Protein AF-A0A2A3YPA4-F1 (afdb_monomer_lite)

Organism: NCBI:txid47845

Radius of gyration: 24.29 Å; chains: 1; bounding box: 68×40×58 Å

Structure (mmCIF, N/CA/C/O backbone):
data_AF-A0A2A3YPA4-F1
#
_entry.id   AF-A0A2A3YPA4-F1
#
loop_
_atom_site.group_PDB
_atom_site.id
_atom_site.type_symbol
_atom_site.label_atom_id
_atom_site.label_alt_id
_atom_site.label_comp_id
_atom_site.label_asym_id
_atom_site.label_entity_id
_atom_site.label_seq_id
_atom_site.pdbx_PDB_ins_code
_atom_site.Cartn_x
_atom_site.Cartn_y
_atom_site.Cartn_z
_atom_site.occupancy
_atom_site.B_iso_or_equiv
_atom_site.auth_seq_id
_atom_site.auth_comp_id
_atom_site.auth_asym_id
_atom_site.auth_atom_id
_atom_site.pdbx_PDB_model_num
ATOM 1 N N . MET A 1 1 ? -14.294 5.640 26.091 1.00 39.00 1 MET A N 1
ATOM 2 C CA . MET A 1 1 ? -15.404 4.829 25.551 1.00 39.00 1 MET A CA 1
ATOM 3 C C . MET A 1 1 ? -16.056 5.653 24.463 1.00 39.00 1 MET A C 1
ATOM 5 O O . MET A 1 1 ? -16.644 6.672 24.786 1.00 39.00 1 MET A O 1
ATOM 9 N N . SER A 1 2 ? -15.851 5.305 23.194 1.00 40.78 2 SER A N 1
ATOM 10 C CA . SER A 1 2 ? -16.568 5.971 22.104 1.00 40.78 2 SER A CA 1
ATOM 11 C C . SER A 1 2 ? -18.007 5.466 22.122 1.00 40.78 2 SER A C 1
ATOM 13 O O . SER A 1 2 ? -18.236 4.278 21.904 1.00 40.78 2 SER A O 1
ATOM 15 N N . GLU A 1 3 ? -18.948 6.347 22.451 1.00 43.53 3 GLU A N 1
ATOM 16 C CA . GLU A 1 3 ? -20.380 6.123 22.248 1.00 43.53 3 GLU A CA 1
ATOM 17 C C . GLU A 1 3 ? -20.593 5.781 20.770 1.00 43.53 3 GLU A C 1
ATOM 19 O O . GLU A 1 3 ? -20.179 6.537 19.890 1.00 43.53 3 GLU A O 1
ATOM 24 N N . THR A 1 4 ? -21.147 4.602 20.489 1.00 54.59 4 THR A N 1
ATOM 25 C CA . THR A 1 4 ? -21.498 4.234 19.115 1.00 54.59 4 THR A CA 1
ATOM 26 C C . THR A 1 4 ? -22.850 4.886 18.824 1.00 54.59 4 THR A C 1
ATOM 28 O O . THR A 1 4 ? -23.798 4.602 19.558 1.00 54.59 4 THR A O 1
ATOM 31 N N . PRO A 1 5 ? -22.948 5.801 17.842 1.00 57.97 5 PRO A N 1
ATOM 32 C CA . PRO A 1 5 ? -24.204 6.476 17.534 1.00 57.97 5 PRO A CA 1
ATOM 33 C C . PRO A 1 5 ? -25.269 5.462 17.094 1.00 57.97 5 PRO A C 1
ATOM 35 O O . PRO A 1 5 ? -24.939 4.402 16.557 1.00 57.97 5 PRO A O 1
ATOM 38 N N . ALA A 1 6 ? -26.543 5.789 17.330 1.00 71.62 6 ALA A N 1
ATOM 39 C CA . ALA A 1 6 ? -27.663 5.015 16.800 1.00 71.62 6 ALA A CA 1
ATOM 40 C C . ALA A 1 6 ? -27.534 4.898 15.270 1.00 71.62 6 ALA A C 1
ATOM 42 O O . ALA A 1 6 ? -27.162 5.866 14.606 1.00 71.62 6 ALA A O 1
ATOM 43 N N . LEU A 1 7 ? -27.783 3.704 14.728 1.00 81.25 7 LEU A N 1
ATOM 44 C CA . LEU A 1 7 ? -27.656 3.441 13.294 1.00 81.25 7 LEU A CA 1
ATOM 45 C C . LEU A 1 7 ? -28.935 3.869 12.572 1.00 81.25 7 LEU A C 1
ATOM 47 O O . LEU A 1 7 ? -30.015 3.376 12.891 1.00 81.25 7 LEU A O 1
ATOM 51 N N . ASP A 1 8 ? -28.803 4.734 11.570 1.00 86.50 8 ASP A N 1
ATOM 52 C CA . ASP A 1 8 ? -29.910 5.101 10.685 1.00 86.50 8 ASP A CA 1
ATOM 53 C C . ASP A 1 8 ? -30.279 3.937 9.737 1.00 86.50 8 ASP A C 1
ATOM 55 O O . ASP A 1 8 ? -29.454 3.058 9.478 1.00 86.50 8 ASP A O 1
ATOM 59 N N . PRO A 1 9 ? -31.487 3.891 9.155 1.00 87.56 9 PRO A N 1
ATOM 60 C CA . PRO A 1 9 ? -31.824 2.880 8.151 1.00 87.56 9 PRO A CA 1
ATOM 61 C C . PRO A 1 9 ? -30.907 2.948 6.915 1.00 87.56 9 PRO A C 1
ATOM 63 O O . PRO A 1 9 ? -30.804 3.988 6.266 1.00 87.56 9 PRO A O 1
ATOM 66 N N . GLY A 1 10 ? -30.267 1.830 6.554 1.00 90.50 10 GLY A N 1
ATOM 67 C CA . GLY A 1 10 ? -29.341 1.766 5.419 1.00 90.50 10 GLY A CA 1
ATOM 68 C C . GLY A 1 10 ? -28.604 0.431 5.288 1.00 90.50 10 GLY A C 1
ATOM 69 O O . GLY A 1 10 ? -28.824 -0.493 6.071 1.00 90.50 10 GLY A O 1
ATOM 70 N N . LEU A 1 11 ? -27.733 0.333 4.277 1.00 93.31 11 LEU A N 1
ATOM 71 C CA . LEU A 1 11 ? -26.805 -0.790 4.116 1.00 93.31 11 LEU A CA 1
ATOM 72 C C . LEU A 1 11 ? -25.509 -0.507 4.876 1.00 93.31 11 LEU A C 1
ATOM 74 O O . LEU A 1 11 ? -24.947 0.583 4.765 1.00 93.31 11 LEU A O 1
ATOM 78 N N . TYR A 1 12 ? -25.033 -1.511 5.608 1.00 91.50 12 TYR A N 1
ATOM 79 C CA . TYR A 1 12 ? -23.836 -1.428 6.433 1.00 91.50 12 TYR A CA 1
ATOM 80 C C . TYR A 1 12 ? -22.927 -2.628 6.192 1.00 91.50 12 TYR A C 1
ATOM 82 O O . TYR A 1 12 ? -23.392 -3.763 6.147 1.00 91.50 12 TYR A O 1
ATOM 90 N N . GLU A 1 13 ? -21.624 -2.367 6.141 1.00 90.56 13 GLU A N 1
ATOM 91 C CA . GLU A 1 13 ? -20.568 -3.381 6.187 1.00 90.56 13 GLU A CA 1
ATOM 92 C C . GLU A 1 13 ? -19.764 -3.184 7.477 1.00 90.56 13 GLU A C 1
ATOM 94 O O . GLU A 1 13 ? -18.659 -2.645 7.488 1.00 90.56 13 GLU A O 1
ATOM 99 N N . LEU A 1 14 ? -20.376 -3.542 8.610 1.00 92.19 14 LEU A N 1
ATOM 100 C CA . LEU A 1 14 ? -19.779 -3.390 9.936 1.00 92.19 14 LEU A CA 1
ATOM 101 C C . LEU A 1 14 ? -19.526 -4.758 10.562 1.00 92.19 14 LEU A C 1
ATOM 103 O O . LEU A 1 14 ? -20.450 -5.555 10.725 1.00 92.19 14 LEU A O 1
ATOM 107 N N . LEU A 1 15 ? -18.284 -4.999 10.989 1.00 94.12 15 LEU A N 1
ATOM 108 C CA . LEU A 1 15 ? -17.972 -6.163 11.811 1.00 94.12 15 LEU A CA 1
ATOM 109 C C . LEU A 1 15 ? -18.708 -6.050 13.155 1.00 94.12 15 LEU A C 1
ATOM 111 O O . LEU A 1 15 ? -18.570 -5.056 13.876 1.00 94.12 15 LEU A O 1
ATOM 115 N N . VAL A 1 16 ? -19.467 -7.087 13.511 1.00 93.75 16 VAL A N 1
ATOM 116 C CA . VAL A 1 16 ? -20.211 -7.137 14.774 1.00 93.75 16 VAL A CA 1
ATOM 117 C C . VAL A 1 16 ? -19.241 -7.326 15.942 1.00 93.75 16 VAL A C 1
ATOM 119 O O . VAL A 1 16 ? -18.812 -8.431 16.258 1.00 93.75 16 VAL A O 1
ATOM 122 N N . THR A 1 17 ? -18.881 -6.219 16.590 1.00 94.12 17 THR A N 1
ATOM 123 C CA . THR A 1 17 ? -18.071 -6.210 17.818 1.00 94.12 17 THR A CA 1
ATOM 124 C C . THR A 1 17 ? -18.943 -6.387 19.059 1.00 94.12 17 THR A C 1
ATOM 126 O O . THR A 1 17 ? -20.145 -6.142 19.010 1.00 94.12 17 THR A O 1
ATOM 129 N N . THR A 1 18 ? -18.349 -6.712 20.213 1.00 92.19 18 THR A N 1
ATOM 130 C CA . THR A 1 18 ? -19.078 -6.764 21.497 1.00 92.19 18 THR A CA 1
ATOM 131 C C . THR A 1 18 ? -19.802 -5.452 21.811 1.00 92.19 18 THR A C 1
ATOM 133 O O . THR A 1 18 ? -20.918 -5.473 22.319 1.00 92.19 18 THR A O 1
ATOM 136 N N . GLY A 1 19 ? -19.187 -4.309 21.482 1.00 89.00 19 GLY A N 1
ATOM 137 C CA . GLY A 1 19 ? -19.805 -2.994 21.662 1.00 89.00 19 GLY A CA 1
ATOM 138 C C . GLY A 1 19 ? -21.014 -2.798 20.750 1.00 89.00 19 GLY A C 1
ATOM 139 O O . GLY A 1 19 ? -22.083 -2.438 21.231 1.00 89.00 19 GLY A O 1
ATOM 140 N N . LEU A 1 20 ? -20.871 -3.112 19.457 1.00 90.00 20 LEU A N 1
ATOM 141 C CA . LEU A 1 20 ? -21.977 -3.019 18.503 1.00 90.00 20 LEU A CA 1
ATOM 142 C C . LEU A 1 20 ? -23.111 -3.989 18.864 1.00 90.00 20 LEU A C 1
ATOM 144 O O . LEU A 1 20 ? -24.272 -3.598 18.858 1.00 90.00 20 LEU A O 1
ATOM 148 N N . ALA A 1 21 ? -22.788 -5.224 19.248 1.00 89.62 21 ALA A N 1
ATOM 149 C CA . ALA A 1 21 ? -23.766 -6.210 19.696 1.00 89.62 21 ALA A CA 1
ATOM 150 C C . ALA A 1 21 ? -24.558 -5.725 20.923 1.00 89.62 21 ALA A C 1
ATOM 152 O O . ALA A 1 21 ? -25.775 -5.897 20.958 1.00 89.62 21 ALA A O 1
ATOM 153 N N . ALA A 1 22 ? -23.897 -5.078 21.891 1.00 86.75 22 ALA A N 1
ATOM 154 C CA . ALA A 1 22 ? -24.562 -4.483 23.050 1.00 86.75 22 ALA A CA 1
ATOM 155 C C . ALA A 1 22 ? -25.495 -3.332 22.644 1.00 86.75 22 ALA A C 1
ATOM 157 O O . ALA A 1 22 ? -26.662 -3.337 23.022 1.00 86.75 22 ALA A O 1
ATOM 158 N N . THR A 1 23 ? -25.029 -2.401 21.804 1.00 84.12 23 THR A N 1
ATOM 159 C CA . THR A 1 23 ? -25.858 -1.293 21.300 1.00 84.12 23 THR A CA 1
ATOM 160 C C . THR A 1 23 ? -27.084 -1.797 20.540 1.00 84.12 23 THR A C 1
ATOM 162 O O . THR A 1 23 ? -28.189 -1.303 20.750 1.00 84.12 23 THR A O 1
ATOM 165 N N . LEU A 1 24 ? -26.920 -2.813 19.690 1.00 85.31 24 LEU A N 1
ATOM 166 C CA . LEU A 1 24 ? -28.036 -3.440 18.985 1.00 85.31 24 LEU A CA 1
ATOM 167 C C . LEU A 1 24 ? -28.990 -4.143 19.971 1.00 85.31 24 LEU A C 1
ATOM 169 O O . LEU A 1 24 ? -30.206 -4.024 19.830 1.00 85.31 24 LEU A O 1
ATOM 173 N N . GLY A 1 25 ? -28.472 -4.836 20.987 1.00 79.38 25 GLY A N 1
ATOM 174 C CA . GLY A 1 25 ? -29.282 -5.497 22.016 1.00 79.38 25 GLY A CA 1
ATOM 175 C C . GLY A 1 25 ? -30.110 -4.529 22.868 1.00 79.38 25 GLY A C 1
ATOM 176 O O . GLY A 1 25 ? -31.295 -4.771 23.089 1.00 79.38 25 GLY A O 1
ATOM 177 N N . ASP A 1 26 ? -29.531 -3.403 23.283 1.00 72.44 26 ASP A N 1
ATOM 178 C CA . ASP A 1 26 ? -30.230 -2.371 24.066 1.00 72.44 26 ASP A CA 1
ATOM 179 C C . ASP A 1 26 ? -31.335 -1.678 23.249 1.00 72.44 26 ASP A C 1
ATOM 181 O O . ASP A 1 26 ? -32.358 -1.248 23.782 1.00 72.44 26 ASP A O 1
ATOM 185 N N . GLN A 1 27 ? -31.170 -1.645 21.926 1.00 67.75 27 GLN A N 1
ATOM 186 C CA . GLN A 1 27 ? -32.137 -1.132 20.956 1.00 67.75 27 GLN A CA 1
ATOM 187 C C . GLN A 1 27 ? -33.093 -2.235 20.451 1.00 67.75 27 GLN A C 1
ATOM 189 O O . GLN A 1 27 ? -33.617 -2.134 19.344 1.00 67.75 27 GLN A O 1
ATOM 194 N N . ALA A 1 28 ? -33.319 -3.319 21.206 1.00 59.00 28 ALA A N 1
ATOM 195 C CA . ALA A 1 28 ? -34.193 -4.428 20.787 1.00 59.00 28 ALA A CA 1
ATOM 196 C C . ALA A 1 28 ? -35.684 -4.051 20.647 1.00 59.00 28 ALA A C 1
ATOM 198 O O . ALA A 1 28 ? -36.452 -4.814 20.069 1.00 59.00 28 ALA A O 1
ATOM 199 N N . HIS A 1 29 ? -36.094 -2.889 21.166 1.00 55.56 29 HIS A N 1
ATOM 200 C CA . HIS A 1 29 ? -37.452 -2.346 21.011 1.00 55.56 29 HIS A CA 1
ATOM 201 C C . HIS A 1 29 ? -37.572 -1.350 19.846 1.00 55.56 29 HIS A C 1
ATOM 203 O O . HIS A 1 29 ? -38.615 -0.716 19.689 1.00 55.56 29 HIS A O 1
ATOM 209 N N . ASP A 1 30 ? -36.507 -1.180 19.062 1.00 65.75 30 ASP A N 1
ATOM 210 C CA . ASP A 1 30 ? -36.489 -0.287 17.912 1.00 65.75 30 ASP A CA 1
ATOM 211 C C . ASP A 1 30 ? -37.172 -0.954 16.703 1.00 65.75 30 ASP A C 1
ATOM 213 O O . ASP A 1 30 ? -37.025 -2.155 16.482 1.00 65.75 30 ASP A O 1
ATOM 217 N N . ALA A 1 31 ? -37.953 -0.196 15.930 1.00 67.06 31 ALA A N 1
ATOM 218 C CA . ALA A 1 31 ? -38.865 -0.726 14.902 1.00 67.06 31 ALA A CA 1
ATOM 219 C C . ALA A 1 31 ? -38.170 -1.217 13.610 1.00 67.06 31 ALA A C 1
ATOM 221 O O . ALA A 1 31 ? -38.831 -1.421 12.591 1.00 67.06 31 ALA A O 1
ATOM 222 N N . HIS A 1 32 ? -36.846 -1.360 13.632 1.00 80.44 32 HIS A N 1
ATOM 223 C CA . HIS A 1 32 ? -36.026 -1.661 12.465 1.00 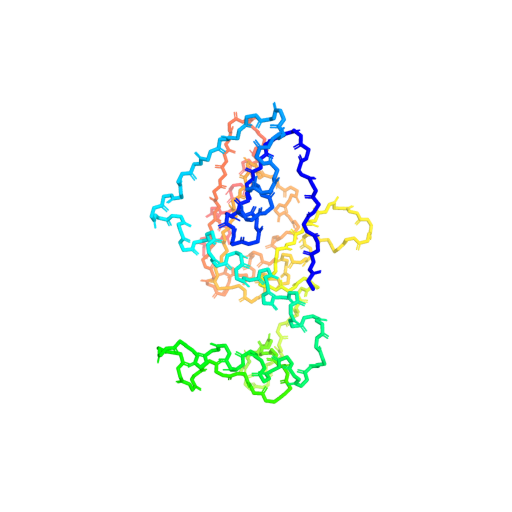80.44 32 HIS A CA 1
ATOM 224 C C . HIS A 1 32 ? -35.651 -3.144 12.414 1.00 80.44 32 HIS A C 1
ATOM 226 O O . HIS A 1 32 ? -35.032 -3.673 13.340 1.00 80.44 32 HIS A O 1
ATOM 232 N N . ASP A 1 33 ? -35.950 -3.792 11.288 1.00 83.38 33 ASP A N 1
ATOM 233 C CA . ASP A 1 33 ? -35.447 -5.132 10.995 1.00 83.38 33 ASP A CA 1
ATOM 234 C C . ASP A 1 33 ? -33.937 -5.093 10.736 1.00 83.38 33 ASP A C 1
ATOM 236 O O . ASP A 1 33 ? -33.413 -4.191 10.078 1.00 83.38 33 ASP A O 1
ATOM 240 N N . ARG A 1 34 ? -33.221 -6.101 11.239 1.00 86.75 34 ARG A N 1
ATOM 241 C CA . ARG A 1 34 ? -31.763 -6.214 11.114 1.00 86.75 34 ARG A CA 1
ATOM 242 C C . ARG A 1 34 ? -31.411 -7.529 10.448 1.00 86.75 34 ARG A C 1
ATOM 244 O O . ARG A 1 34 ? -31.874 -8.584 10.870 1.00 86.75 34 ARG A O 1
ATOM 251 N N . THR A 1 35 ? -30.575 -7.455 9.420 1.00 89.81 35 THR A N 1
ATOM 252 C CA . THR A 1 35 ? -30.083 -8.624 8.686 1.00 89.81 35 THR A CA 1
ATOM 253 C C . THR A 1 35 ? -28.588 -8.760 8.920 1.00 89.81 35 THR A C 1
ATOM 255 O O . THR A 1 35 ? -27.860 -7.773 8.841 1.00 89.81 35 THR A O 1
ATOM 258 N N . PHE A 1 36 ? -28.142 -9.980 9.200 1.00 92.00 36 PHE A N 1
ATOM 259 C CA . PHE A 1 36 ? -26.734 -10.314 9.383 1.00 92.00 36 PHE A CA 1
ATOM 260 C C . PHE A 1 36 ? -26.322 -11.322 8.313 1.00 92.00 36 PHE A C 1
ATOM 262 O O . PHE A 1 36 ? -27.115 -12.190 7.944 1.00 92.00 36 PHE A O 1
ATOM 269 N N . ALA A 1 37 ? -25.092 -11.197 7.830 1.00 94.38 37 ALA A N 1
ATOM 270 C CA . ALA A 1 37 ? -24.456 -12.165 6.951 1.00 94.38 37 ALA A CA 1
ATOM 271 C C . ALA A 1 37 ? -23.196 -12.693 7.639 1.00 94.38 37 ALA A C 1
ATOM 273 O O . ALA A 1 37 ? -22.472 -11.924 8.278 1.00 94.38 37 ALA A O 1
ATOM 274 N N . ASP A 1 38 ? -22.952 -13.994 7.512 1.00 94.62 38 ASP A N 1
ATOM 275 C CA . ASP A 1 38 ? -21.696 -14.587 7.955 1.00 94.62 38 ASP A CA 1
ATOM 276 C C . ASP A 1 38 ? -20.556 -14.131 7.038 1.00 94.62 38 ASP A C 1
ATOM 278 O O . ASP A 1 38 ? -20.748 -13.911 5.841 1.00 94.62 38 ASP A O 1
ATOM 282 N N . VAL A 1 39 ? -19.360 -13.993 7.610 1.00 94.25 39 VAL A N 1
ATOM 283 C CA . VAL A 1 39 ? -18.143 -13.740 6.835 1.00 94.25 39 VAL A CA 1
ATOM 284 C C . VAL A 1 39 ? -17.580 -15.082 6.385 1.00 94.25 39 VAL A C 1
ATOM 286 O O . VAL A 1 39 ? -17.308 -15.952 7.217 1.00 94.25 39 VAL A O 1
ATOM 289 N N . ASP A 1 40 ? -17.377 -15.239 5.079 1.00 94.69 40 ASP A N 1
ATOM 290 C CA . ASP A 1 40 ? -16.773 -16.441 4.514 1.00 94.69 40 ASP A CA 1
ATOM 291 C C . ASP A 1 40 ? -15.371 -16.687 5.093 1.00 94.69 40 ASP A C 1
ATOM 293 O O . ASP A 1 40 ? -14.595 -15.763 5.343 1.00 94.69 40 ASP A O 1
ATOM 297 N N . ALA A 1 41 ? -14.999 -17.958 5.273 1.00 94.94 41 ALA A N 1
ATOM 298 C CA . ALA A 1 41 ? -13.714 -18.325 5.878 1.00 94.94 41 ALA A CA 1
ATOM 299 C C . ALA A 1 41 ? -12.495 -17.787 5.101 1.00 94.94 41 ALA A C 1
ATOM 301 O O . ALA A 1 41 ? -11.443 -17.558 5.695 1.00 94.94 41 ALA A O 1
ATOM 302 N N . ALA A 1 42 ? -12.639 -17.581 3.788 1.00 95.25 42 ALA A N 1
ATOM 303 C CA . ALA A 1 42 ? -11.607 -16.986 2.941 1.00 95.25 42 ALA A CA 1
ATOM 304 C C . ALA A 1 42 ? -11.426 -15.477 3.196 1.00 95.25 42 ALA A C 1
ATOM 306 O O . ALA A 1 42 ? -10.307 -14.978 3.094 1.00 95.25 42 ALA A O 1
ATOM 307 N N . ASP A 1 43 ? -12.496 -14.781 3.585 1.00 94.19 43 ASP A N 1
ATOM 308 C CA . ASP A 1 43 ? -12.511 -13.331 3.800 1.00 94.19 43 ASP A CA 1
ATOM 309 C C . ASP A 1 43 ? -12.307 -12.950 5.273 1.00 94.19 43 ASP A C 1
ATOM 311 O O . ASP A 1 43 ? -11.891 -11.830 5.581 1.00 94.19 43 ASP A O 1
ATOM 315 N N . ALA A 1 44 ? -12.537 -13.886 6.200 1.00 95.25 44 ALA A N 1
ATOM 316 C CA . ALA A 1 44 ? -12.392 -13.661 7.635 1.00 95.25 44 ALA A CA 1
ATOM 317 C C . ALA A 1 44 ? -11.029 -13.056 8.037 1.00 95.25 44 ALA A C 1
ATOM 319 O O . ALA A 1 44 ? -11.035 -12.092 8.810 1.00 95.25 44 ALA A O 1
ATOM 320 N N . PRO A 1 45 ? -9.868 -13.515 7.513 1.00 96.50 45 PRO A N 1
ATOM 321 C CA . PRO A 1 45 ? -8.587 -12.878 7.812 1.00 96.50 45 PRO A CA 1
ATOM 322 C C . PRO A 1 45 ? -8.560 -11.398 7.418 1.00 96.50 45 PRO A C 1
ATOM 324 O O . PRO A 1 45 ? -8.114 -10.563 8.198 1.00 96.50 45 PRO A O 1
ATOM 327 N N . HIS A 1 46 ? -9.089 -11.054 6.240 1.00 95.06 46 HIS A N 1
ATOM 328 C CA . HIS A 1 46 ? -9.103 -9.680 5.747 1.00 95.06 46 HIS A CA 1
ATOM 329 C C . HIS A 1 46 ? -9.974 -8.769 6.621 1.00 95.06 46 HIS A C 1
ATOM 331 O O . HIS A 1 46 ? -9.500 -7.732 7.091 1.00 95.06 46 HIS A O 1
ATOM 337 N N . VAL A 1 47 ? -11.213 -9.185 6.903 1.00 95.56 47 VAL A N 1
ATOM 338 C CA . VAL A 1 47 ? -12.168 -8.408 7.714 1.00 95.56 47 VAL A CA 1
ATOM 339 C C . VAL A 1 47 ? -11.630 -8.168 9.130 1.00 95.56 47 VAL A C 1
ATOM 341 O O . VAL A 1 47 ? -11.699 -7.051 9.652 1.00 95.56 47 VAL A O 1
ATOM 344 N N . LEU A 1 48 ? -11.046 -9.197 9.755 1.00 96.12 48 LEU A N 1
ATOM 345 C CA . LEU A 1 48 ? -10.466 -9.085 11.095 1.00 96.12 48 LEU A CA 1
ATOM 346 C C . LEU A 1 48 ? -9.227 -8.183 11.108 1.00 96.12 48 LEU A C 1
ATOM 348 O O . LEU A 1 48 ? -9.115 -7.315 11.976 1.00 96.12 48 LEU A O 1
ATOM 352 N N . THR A 1 49 ? -8.323 -8.333 10.137 1.00 96.06 49 THR A N 1
ATOM 353 C CA . THR A 1 49 ? -7.134 -7.479 10.020 1.00 96.06 49 THR A CA 1
ATOM 354 C C . THR A 1 49 ? -7.508 -6.020 9.794 1.00 96.06 49 THR A C 1
ATOM 356 O O . THR A 1 49 ? -6.907 -5.144 10.415 1.00 96.06 49 THR A O 1
ATOM 359 N N . GLN A 1 50 ? -8.522 -5.732 8.974 1.00 94.06 50 GLN A N 1
ATOM 360 C CA . GLN A 1 50 ? -8.990 -4.364 8.761 1.00 94.06 50 GLN A CA 1
ATOM 361 C C . GLN A 1 50 ? -9.496 -3.739 10.067 1.00 94.06 50 GLN A C 1
ATOM 363 O O . GLN A 1 50 ? -9.077 -2.633 10.419 1.00 94.06 50 GLN A O 1
ATOM 368 N N . HIS A 1 51 ? -10.324 -4.463 10.829 1.00 95.00 51 HIS A N 1
ATOM 369 C CA . HIS A 1 51 ? -10.806 -3.992 12.127 1.00 95.00 51 HIS A CA 1
ATOM 370 C C . HIS A 1 51 ? -9.655 -3.725 13.109 1.00 95.00 51 HIS A C 1
ATOM 372 O O . HIS A 1 51 ? -9.587 -2.647 13.709 1.00 95.00 51 HIS A O 1
ATOM 378 N N . LEU A 1 52 ? -8.724 -4.677 13.243 1.00 96.06 52 LEU A N 1
ATOM 379 C CA . LEU A 1 52 ? -7.545 -4.531 14.100 1.00 96.06 52 LEU A CA 1
ATOM 380 C C . LEU A 1 52 ? -6.692 -3.334 13.674 1.00 96.06 52 LEU A C 1
ATOM 382 O O . LEU A 1 52 ? -6.333 -2.519 14.520 1.00 96.06 52 LEU A O 1
ATOM 386 N N . SER A 1 53 ? -6.432 -3.175 12.376 1.00 95.00 53 SER A N 1
ATOM 387 C CA . SER A 1 53 ? -5.666 -2.054 11.829 1.00 95.00 53 SER A CA 1
ATOM 388 C C . SER A 1 53 ? -6.302 -0.711 12.182 1.00 95.00 53 SER A C 1
ATOM 390 O O . SER A 1 53 ? -5.612 0.191 12.654 1.00 95.00 53 SER A O 1
ATOM 392 N N . THR A 1 54 ? -7.625 -0.571 12.034 1.00 94.50 54 THR A N 1
ATOM 393 C CA . THR A 1 54 ? -8.338 0.658 12.419 1.00 94.50 54 THR A CA 1
ATOM 394 C C . THR A 1 54 ? -8.189 0.960 13.913 1.00 94.50 54 THR A C 1
ATOM 396 O O . THR A 1 54 ? -7.913 2.100 14.294 1.00 94.50 54 THR A O 1
ATOM 399 N N . VAL A 1 55 ? -8.347 -0.047 14.778 1.00 95.62 55 VAL A N 1
ATOM 400 C CA . VAL A 1 55 ? -8.234 0.127 16.235 1.00 95.62 55 VAL A CA 1
ATOM 401 C C . VAL A 1 55 ? -6.800 0.459 16.656 1.00 95.62 55 VAL A C 1
ATOM 403 O O . VAL A 1 55 ? -6.600 1.375 17.460 1.00 95.62 55 VAL A O 1
ATOM 406 N N . ILE A 1 56 ? -5.812 -0.249 16.105 1.00 97.12 56 ILE A N 1
ATOM 407 C CA . ILE A 1 56 ? -4.387 -0.042 16.381 1.00 97.12 56 ILE A CA 1
ATOM 408 C C . ILE A 1 56 ? -3.965 1.343 15.896 1.00 97.12 56 ILE A C 1
ATOM 410 O O . ILE A 1 56 ? -3.408 2.103 16.682 1.00 97.12 56 ILE A O 1
ATOM 414 N N . SER A 1 57 ? -4.299 1.714 14.657 1.00 95.62 57 SER A N 1
ATOM 415 C CA . SER A 1 57 ? -3.983 3.029 14.088 1.00 95.62 57 SER A CA 1
ATOM 416 C C . SER A 1 57 ? -4.521 4.160 14.965 1.00 95.62 57 SER A C 1
ATOM 418 O O . SER A 1 57 ? -3.751 5.010 15.406 1.00 95.62 57 SER A O 1
ATOM 420 N N . ARG A 1 58 ? -5.809 4.114 15.337 1.00 95.88 58 ARG A N 1
ATOM 421 C CA . ARG A 1 58 ? -6.414 5.114 16.232 1.00 95.88 58 ARG A CA 1
ATOM 422 C C . ARG A 1 58 ? -5.707 5.191 17.587 1.00 95.88 58 ARG A C 1
ATOM 424 O O . ARG A 1 58 ? -5.523 6.284 18.113 1.00 95.88 58 ARG A O 1
ATOM 431 N N . THR A 1 59 ? -5.338 4.043 18.154 1.00 95.94 59 THR A N 1
ATOM 432 C CA . THR A 1 59 ? -4.614 3.982 19.431 1.00 95.94 59 THR A CA 1
ATOM 433 C C . THR A 1 59 ? -3.238 4.627 19.300 1.00 95.94 59 THR A C 1
ATOM 435 O O . THR A 1 59 ? -2.933 5.548 20.051 1.00 95.94 59 THR A O 1
ATOM 438 N N . LEU A 1 60 ? -2.440 4.219 18.312 1.00 95.88 60 LEU A N 1
ATOM 439 C CA . LEU A 1 60 ? -1.097 4.755 18.088 1.00 95.88 60 LEU A CA 1
ATOM 440 C C . LEU A 1 60 ? -1.126 6.263 17.808 1.00 95.88 60 LEU A C 1
ATOM 442 O O . LEU A 1 60 ? -0.356 7.005 18.409 1.00 95.88 60 LEU A O 1
ATOM 446 N N . SER A 1 61 ? -2.062 6.749 16.987 1.00 95.75 61 SER A N 1
ATOM 447 C CA . SER A 1 61 ? -2.205 8.185 16.700 1.00 95.75 61 SER A CA 1
ATOM 448 C C . SER A 1 61 ? -2.523 9.042 17.931 1.00 95.75 61 SER A C 1
ATOM 450 O O . SER A 1 61 ? -2.333 10.255 17.881 1.00 95.75 61 SER A O 1
ATOM 452 N N . SER A 1 62 ? -3.008 8.443 19.023 1.00 96.19 62 SER A N 1
ATOM 453 C CA . SER A 1 62 ? -3.291 9.151 20.279 1.00 96.19 62 SER A CA 1
ATOM 454 C C . SER A 1 62 ? -2.106 9.213 21.251 1.00 96.19 62 SER A C 1
ATOM 456 O O . SER A 1 62 ? -2.176 9.937 22.243 1.00 96.19 62 SER A O 1
ATOM 458 N N . LEU A 1 63 ? -1.028 8.472 20.977 1.00 95.94 63 LEU A N 1
ATOM 459 C CA . LEU A 1 63 ? 0.128 8.331 21.862 1.00 95.94 63 LEU A CA 1
ATOM 460 C C . LEU A 1 63 ? 1.320 9.178 21.382 1.00 95.94 63 LEU A C 1
ATOM 462 O O . LEU A 1 63 ? 1.479 9.386 20.174 1.00 95.94 63 LEU A O 1
ATOM 466 N N . PRO A 1 64 ? 2.211 9.620 22.288 1.00 95.38 64 PRO A N 1
ATOM 467 C CA . PRO A 1 64 ? 3.536 10.119 21.922 1.00 95.38 64 PRO A CA 1
ATOM 468 C C . PRO A 1 64 ? 4.354 9.065 21.161 1.00 95.38 64 PRO A C 1
ATOM 470 O O . PRO A 1 64 ? 4.196 7.868 21.382 1.00 95.38 64 PRO A O 1
ATOM 473 N N . VAL A 1 65 ? 5.280 9.500 20.300 1.00 92.06 65 VAL A N 1
ATOM 474 C CA . VAL A 1 65 ? 6.052 8.610 19.404 1.00 92.06 65 VAL A CA 1
ATOM 475 C C . VAL A 1 65 ? 6.790 7.485 20.145 1.00 92.06 65 VAL A C 1
ATOM 477 O O . VAL A 1 65 ? 6.831 6.356 19.665 1.00 92.06 65 VAL A O 1
ATOM 480 N N . GLU A 1 66 ? 7.358 7.757 21.320 1.00 90.88 66 GLU A N 1
ATOM 481 C CA . GLU A 1 66 ? 8.056 6.734 22.114 1.00 90.88 66 GLU A CA 1
ATOM 482 C C . GLU A 1 66 ? 7.093 5.645 22.619 1.00 90.88 66 GLU A C 1
ATOM 484 O O . GLU A 1 66 ? 7.388 4.453 22.518 1.00 90.88 66 GLU A O 1
ATOM 489 N N . GLU A 1 67 ? 5.902 6.040 23.076 1.00 94.50 67 GLU A N 1
ATOM 490 C CA . GLU A 1 67 ? 4.848 5.122 23.524 1.00 94.50 67 GLU A CA 1
ATOM 491 C C . GLU A 1 67 ? 4.212 4.348 22.361 1.00 94.50 67 GLU A C 1
ATOM 493 O O . GLU A 1 67 ? 3.766 3.212 22.545 1.00 94.50 67 GLU A O 1
ATOM 498 N N . GLN A 1 68 ? 4.203 4.919 21.149 1.00 94.81 68 GLN A N 1
ATOM 499 C CA . GLN A 1 68 ? 3.782 4.204 19.942 1.00 94.81 68 GLN A CA 1
ATOM 500 C C . GLN A 1 68 ? 4.679 2.991 19.677 1.00 94.81 68 GLN A C 1
ATOM 502 O O . GLN A 1 68 ? 4.165 1.909 19.399 1.00 94.81 68 GLN A O 1
ATOM 507 N N . ILE A 1 69 ? 6.002 3.153 19.795 1.00 93.75 69 ILE A N 1
ATOM 508 C CA . ILE A 1 69 ? 6.967 2.066 19.574 1.00 93.75 69 ILE A CA 1
ATOM 509 C C . ILE A 1 69 ? 6.813 0.976 20.636 1.00 93.75 69 ILE A C 1
ATOM 511 O O . ILE A 1 69 ? 6.758 -0.203 20.288 1.00 93.75 69 ILE A O 1
ATOM 515 N N . ASP A 1 70 ? 6.712 1.351 21.916 1.00 93.38 70 ASP A N 1
ATOM 516 C CA . ASP A 1 70 ? 6.494 0.379 22.997 1.00 93.38 70 ASP A CA 1
ATOM 517 C C . ASP A 1 70 ? 5.201 -0.413 22.770 1.00 93.38 70 ASP A C 1
ATOM 519 O O . ASP A 1 70 ? 5.200 -1.645 22.781 1.00 93.38 70 ASP A O 1
ATOM 523 N N . THR A 1 71 ? 4.110 0.290 22.460 1.00 95.00 71 THR A N 1
ATOM 524 C CA . THR A 1 71 ? 2.811 -0.334 22.190 1.00 95.00 71 THR A CA 1
ATOM 525 C C . THR A 1 71 ? 2.875 -1.266 20.981 1.00 95.00 71 THR A C 1
ATOM 527 O O . THR A 1 71 ? 2.384 -2.393 21.059 1.00 95.00 71 THR A O 1
ATOM 530 N N . ALA A 1 72 ? 3.512 -0.847 19.883 1.00 93.38 72 ALA A N 1
ATOM 531 C CA . ALA A 1 72 ? 3.693 -1.678 18.696 1.00 93.38 72 ALA A CA 1
ATOM 532 C C . ALA A 1 72 ? 4.492 -2.953 19.013 1.00 93.38 72 ALA A C 1
ATOM 534 O O . ALA A 1 72 ? 4.055 -4.055 18.686 1.00 93.38 72 ALA A O 1
ATOM 535 N N . ASN A 1 73 ? 5.611 -2.829 19.728 1.00 92.38 73 ASN A N 1
ATOM 536 C CA . ASN A 1 73 ? 6.432 -3.972 20.125 1.00 92.38 73 ASN A CA 1
ATOM 537 C C . ASN A 1 73 ? 5.695 -4.930 21.064 1.00 92.38 73 ASN A C 1
ATOM 539 O O . ASN A 1 73 ? 5.824 -6.146 20.925 1.00 92.38 73 ASN A O 1
ATOM 543 N N . ARG A 1 74 ? 4.880 -4.410 21.986 1.00 92.00 74 ARG A N 1
ATOM 544 C CA . ARG A 1 74 ? 4.031 -5.237 22.854 1.00 92.00 74 ARG A CA 1
ATOM 545 C C . ARG A 1 74 ? 2.981 -6.015 22.068 1.00 92.00 74 ARG A C 1
ATOM 547 O O . ARG A 1 74 ? 2.722 -7.162 22.413 1.00 92.00 74 ARG A O 1
ATOM 554 N N . LEU A 1 75 ? 2.397 -5.425 21.023 1.00 92.31 75 LEU A N 1
ATOM 555 C CA . LEU A 1 75 ? 1.475 -6.131 20.129 1.00 92.31 75 LEU A CA 1
ATOM 556 C C . LEU A 1 75 ? 2.200 -7.242 19.358 1.00 92.31 75 LEU A C 1
ATOM 558 O O . LEU A 1 75 ? 1.725 -8.375 19.350 1.00 92.31 75 LEU A O 1
ATOM 562 N N . LEU A 1 76 ? 3.375 -6.959 18.791 1.00 91.00 76 LEU A N 1
ATOM 563 C CA . LEU A 1 76 ? 4.176 -7.951 18.059 1.00 91.00 76 LEU A CA 1
ATOM 564 C C . LEU A 1 76 ? 4.581 -9.143 18.939 1.00 91.00 76 LEU A C 1
ATOM 566 O O . LEU A 1 76 ? 4.539 -10.282 18.490 1.00 91.00 76 LEU A O 1
ATOM 570 N N . GLN A 1 77 ? 4.886 -8.910 20.218 1.00 89.00 77 GLN A N 1
ATOM 571 C CA . GLN A 1 77 ? 5.211 -9.974 21.179 1.00 89.00 77 GLN A CA 1
ATOM 572 C C . GLN A 1 77 ? 4.050 -10.938 21.465 1.00 89.00 77 GLN A C 1
ATOM 574 O O . GLN A 1 77 ? 4.279 -12.011 22.020 1.00 89.00 77 GLN A O 1
ATOM 579 N N . THR A 1 78 ? 2.813 -10.583 21.105 1.00 90.31 78 THR A N 1
ATOM 580 C CA . THR A 1 78 ? 1.670 -11.501 21.231 1.00 90.31 78 THR A CA 1
ATOM 581 C C . THR A 1 78 ? 1.608 -12.541 20.113 1.00 90.31 78 THR A C 1
ATOM 583 O O . THR A 1 78 ? 0.857 -13.506 20.242 1.00 90.31 78 THR A O 1
ATOM 586 N N . ILE A 1 79 ? 2.406 -12.377 19.050 1.00 88.50 79 ILE A N 1
ATOM 587 C CA . ILE A 1 79 ? 2.461 -13.274 17.895 1.00 88.50 79 ILE A CA 1
ATOM 588 C C . ILE A 1 79 ? 3.731 -14.140 18.017 1.00 88.50 79 ILE A C 1
ATOM 590 O O . ILE A 1 79 ? 4.840 -13.630 17.828 1.00 88.50 79 ILE A O 1
ATOM 594 N N . PRO A 1 80 ? 3.616 -15.439 18.359 1.00 76.50 80 PRO A N 1
ATOM 595 C CA . PRO A 1 80 ? 4.770 -16.293 18.659 1.00 76.50 80 PRO A CA 1
ATOM 596 C C . PRO A 1 80 ? 5.766 -16.433 17.504 1.00 76.50 80 PRO A C 1
ATOM 598 O O . PRO A 1 80 ? 6.959 -16.609 17.746 1.00 76.50 80 PRO A O 1
ATOM 601 N N . GLU A 1 81 ? 5.301 -16.348 16.255 1.00 78.00 81 GLU A N 1
ATOM 602 C CA . GLU A 1 81 ? 6.148 -16.461 15.064 1.00 78.00 81 GLU A CA 1
ATOM 603 C C . GLU A 1 81 ? 7.006 -15.210 14.789 1.00 78.00 81 GLU A C 1
ATOM 605 O O . GLU A 1 81 ? 7.944 -15.275 13.998 1.00 78.00 81 GLU A O 1
ATOM 610 N N . VAL A 1 82 ? 6.717 -14.082 15.445 1.00 70.12 82 VAL A N 1
ATOM 611 C CA . VAL A 1 82 ? 7.237 -12.743 15.098 1.00 70.12 82 VAL A CA 1
ATOM 612 C C . VAL A 1 82 ? 8.401 -12.298 16.007 1.00 70.12 82 VAL A C 1
ATOM 614 O O . VAL A 1 82 ? 8.958 -11.203 15.881 1.00 70.12 82 VAL A O 1
ATOM 617 N N . VAL A 1 83 ? 8.833 -13.154 16.938 1.00 66.06 83 VAL A N 1
ATOM 618 C CA . VAL A 1 83 ? 9.779 -12.772 17.998 1.00 66.06 83 VAL A CA 1
ATOM 619 C C . VAL A 1 83 ? 11.146 -12.341 17.440 1.00 66.06 83 VAL A C 1
ATOM 621 O O . VAL A 1 83 ? 11.875 -13.114 16.821 1.00 66.06 83 VAL A O 1
ATOM 624 N N . GLY A 1 84 ? 11.524 -11.095 17.742 1.00 67.12 84 GLY A N 1
ATOM 625 C CA . GLY A 1 84 ? 12.869 -10.531 17.578 1.00 67.12 84 GLY A CA 1
ATOM 626 C C . GLY A 1 84 ? 13.200 -9.966 16.194 1.00 67.12 84 GLY A C 1
ATOM 627 O O . GLY A 1 84 ? 13.946 -8.994 16.122 1.00 67.12 84 GLY A O 1
ATOM 628 N N . ALA A 1 85 ? 12.653 -10.521 15.109 1.00 72.31 85 ALA A N 1
ATOM 629 C CA . ALA A 1 85 ? 12.951 -10.046 13.752 1.00 72.31 85 ALA A CA 1
ATOM 630 C C . ALA A 1 85 ? 12.118 -8.823 13.334 1.00 72.31 85 ALA A C 1
ATOM 632 O O . ALA A 1 85 ? 12.606 -7.990 12.576 1.00 72.31 85 ALA A O 1
ATOM 633 N N . GLU A 1 86 ? 10.889 -8.691 13.840 1.00 80.75 86 GLU A N 1
ATOM 634 C CA . GLU A 1 86 ? 9.975 -7.616 13.422 1.00 80.75 86 GLU A CA 1
ATOM 635 C C . GLU A 1 86 ? 9.803 -6.511 14.473 1.00 80.75 86 GLU A C 1
ATOM 637 O O . GLU A 1 86 ? 9.047 -5.565 14.261 1.00 80.75 86 GLU A O 1
ATOM 642 N N . THR A 1 87 ? 10.500 -6.593 15.613 1.00 84.62 87 THR A N 1
ATOM 643 C CA . THR A 1 87 ? 10.424 -5.546 16.641 1.00 84.62 87 THR A CA 1
ATOM 644 C C . THR A 1 87 ? 11.001 -4.230 16.127 1.00 84.62 87 THR A C 1
ATOM 646 O O . THR A 1 87 ? 12.114 -4.186 15.602 1.00 84.62 87 THR A O 1
ATOM 649 N N . VAL A 1 88 ? 10.267 -3.145 16.342 1.00 86.38 88 VAL A N 1
ATOM 650 C CA . VAL A 1 88 ? 10.628 -1.789 15.935 1.00 86.38 88 VAL A CA 1
ATOM 651 C C . VAL A 1 88 ? 11.707 -1.235 16.867 1.00 86.38 88 VAL A C 1
ATOM 653 O O . VAL A 1 88 ? 11.574 -1.269 18.094 1.00 86.38 88 VAL A O 1
ATOM 656 N N . THR A 1 89 ? 12.783 -0.705 16.285 1.00 87.94 89 THR A N 1
ATOM 657 C CA . THR A 1 89 ? 13.874 -0.050 17.019 1.00 87.94 89 THR A CA 1
ATOM 658 C C . THR A 1 89 ? 13.455 1.308 17.592 1.00 87.94 89 THR A C 1
ATOM 660 O O . THR A 1 89 ? 12.445 1.890 17.203 1.00 87.94 89 THR A O 1
ATOM 663 N N . SER A 1 90 ? 14.259 1.859 18.507 1.00 85.00 90 SER A N 1
ATOM 664 C CA . SER A 1 90 ? 14.050 3.213 19.034 1.00 85.00 90 SER A CA 1
ATOM 665 C C . SER A 1 90 ? 14.108 4.268 17.924 1.00 85.00 90 SER A C 1
ATOM 667 O O . SER A 1 90 ? 15.082 4.306 17.172 1.00 85.00 90 SER A O 1
ATOM 669 N N . GLY A 1 91 ? 13.105 5.150 17.883 1.00 83.94 91 GLY A N 1
ATOM 670 C CA . GLY A 1 91 ? 12.899 6.118 16.805 1.00 83.94 91 GLY A CA 1
ATOM 671 C C . GLY A 1 91 ? 12.365 5.424 15.546 1.00 83.94 91 GLY A C 1
ATOM 672 O O . GLY A 1 91 ? 13.114 4.677 14.919 1.00 83.94 91 GLY A O 1
ATOM 673 N N . PRO A 1 92 ? 11.096 5.638 15.143 1.00 83.25 92 PRO A N 1
ATOM 674 C CA . PRO A 1 92 ? 10.566 4.962 13.969 1.00 83.25 92 PRO A CA 1
ATOM 675 C C . PRO A 1 92 ? 11.305 5.475 12.730 1.00 83.25 92 PRO A C 1
ATOM 677 O O . PRO A 1 92 ? 11.244 6.659 12.393 1.00 83.25 92 PRO A O 1
ATOM 680 N N . GLN A 1 93 ? 12.043 4.585 12.073 1.00 89.56 93 GLN A N 1
ATOM 681 C CA . GLN A 1 93 ? 12.826 4.889 10.882 1.00 89.56 93 GLN A CA 1
ATOM 682 C C . GLN A 1 93 ? 12.406 3.975 9.741 1.00 89.56 93 GLN A C 1
ATOM 684 O O . GLN A 1 93 ? 12.205 2.777 9.922 1.00 89.56 93 GLN A O 1
ATOM 689 N N . LEU A 1 94 ? 12.304 4.554 8.548 1.00 90.44 94 LEU A N 1
ATOM 690 C CA . LEU A 1 94 ? 12.104 3.805 7.317 1.00 90.44 94 LEU A CA 1
ATOM 691 C C . LEU A 1 94 ? 13.436 3.721 6.580 1.00 90.44 94 LEU A C 1
ATOM 693 O O . LEU A 1 94 ? 14.084 4.742 6.331 1.00 90.44 94 LEU A O 1
ATOM 697 N N . LEU A 1 95 ? 13.830 2.511 6.190 1.00 92.62 95 LEU A N 1
ATOM 698 C CA . LEU A 1 95 ? 14.890 2.328 5.209 1.00 92.62 95 LEU A CA 1
ATOM 699 C C . LEU A 1 95 ? 14.336 2.728 3.839 1.00 92.62 95 LEU A C 1
ATOM 701 O O . LEU A 1 95 ? 13.478 2.051 3.285 1.00 92.62 95 LEU A O 1
ATOM 705 N N . THR A 1 96 ? 14.791 3.864 3.313 1.00 91.62 96 THR A N 1
ATOM 706 C CA . THR A 1 96 ? 14.208 4.469 2.101 1.00 91.62 96 THR A CA 1
ATOM 707 C C . THR A 1 96 ? 15.006 4.204 0.830 1.00 91.62 96 THR A C 1
ATOM 709 O O . THR A 1 96 ? 14.486 4.409 -0.262 1.00 91.62 96 THR A O 1
ATOM 712 N N . SER A 1 97 ? 16.260 3.767 0.954 1.00 91.50 97 SER A N 1
ATOM 713 C CA . SER A 1 97 ? 17.099 3.339 -0.166 1.00 91.50 97 SER A CA 1
ATOM 714 C C . SER A 1 97 ? 18.284 2.511 0.334 1.00 91.50 97 SER A C 1
ATOM 716 O O . SER A 1 97 ? 18.748 2.691 1.461 1.00 91.50 97 SER A O 1
ATOM 718 N N . VAL A 1 98 ? 18.784 1.622 -0.522 1.00 92.56 98 VAL A N 1
ATOM 719 C CA . VAL A 1 98 ? 20.069 0.933 -0.365 1.00 92.56 98 VAL A CA 1
ATOM 720 C C . VAL A 1 98 ? 20.800 1.069 -1.694 1.00 92.56 98 VAL A C 1
ATOM 722 O O . VAL A 1 98 ? 20.257 0.691 -2.730 1.00 92.56 98 VAL A O 1
ATOM 725 N N . THR A 1 99 ? 22.011 1.622 -1.680 1.00 92.62 99 THR A N 1
ATOM 726 C CA . THR A 1 99 ? 22.813 1.817 -2.893 1.00 92.62 99 THR A CA 1
ATOM 727 C C . THR A 1 99 ? 24.195 1.196 -2.763 1.00 92.62 99 THR A C 1
ATOM 729 O O . THR A 1 99 ? 24.722 1.003 -1.666 1.00 92.62 99 THR A O 1
ATOM 732 N N . ALA A 1 100 ? 24.800 0.883 -3.910 1.00 91.75 100 ALA A N 1
ATOM 733 C CA . ALA A 1 100 ? 26.211 0.539 -3.959 1.00 91.75 100 ALA A CA 1
ATOM 734 C C . ALA A 1 100 ? 27.075 1.743 -3.521 1.00 91.75 100 ALA A C 1
ATOM 736 O O . ALA A 1 100 ? 26.657 2.897 -3.684 1.00 91.75 100 ALA A O 1
ATOM 737 N N . PRO A 1 101 ? 28.299 1.511 -3.007 1.00 93.69 101 PRO A N 1
ATOM 738 C CA . PRO A 1 101 ? 29.204 2.591 -2.630 1.00 93.69 101 PRO A CA 1
ATOM 739 C C . PRO A 1 101 ? 29.373 3.618 -3.755 1.00 93.69 101 PRO A C 1
ATOM 741 O O . PRO A 1 101 ? 29.538 3.255 -4.917 1.00 93.69 101 PRO A O 1
ATOM 744 N N . MET A 1 102 ? 29.343 4.904 -3.396 1.00 90.38 102 MET A N 1
ATOM 745 C CA . MET A 1 102 ? 29.482 6.038 -4.325 1.00 90.38 102 MET A CA 1
ATOM 746 C C . MET A 1 102 ? 28.381 6.153 -5.393 1.00 90.38 102 MET A C 1
ATOM 748 O O . MET A 1 102 ? 28.525 6.936 -6.329 1.00 90.38 102 MET A O 1
ATOM 752 N N . THR A 1 103 ? 27.268 5.430 -5.242 1.00 90.12 103 THR A N 1
ATOM 753 C CA . THR A 1 103 ? 26.080 5.588 -6.090 1.00 90.12 103 THR A CA 1
ATOM 754 C C . THR A 1 103 ? 25.027 6.412 -5.342 1.00 90.12 103 THR A C 1
ATOM 756 O O . THR A 1 103 ? 24.648 6.027 -4.228 1.00 90.12 103 THR A O 1
ATOM 759 N N . PRO A 1 104 ? 24.557 7.547 -5.897 1.00 89.94 104 PRO A N 1
ATOM 760 C CA . PRO A 1 104 ? 23.491 8.322 -5.273 1.00 89.94 104 PRO A CA 1
ATOM 761 C C . PRO A 1 104 ? 22.176 7.523 -5.258 1.00 89.94 104 PRO A C 1
ATOM 763 O O . PRO A 1 104 ? 21.940 6.734 -6.17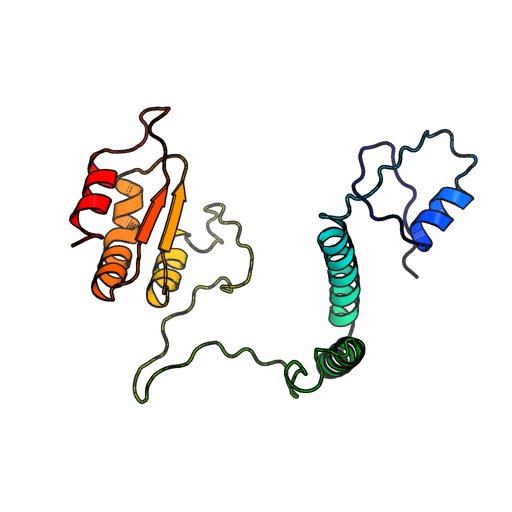7 1.00 89.94 104 PRO A O 1
ATOM 766 N N . PRO A 1 105 ? 21.319 7.696 -4.235 1.00 90.81 105 PRO A N 1
ATOM 767 C CA . PRO A 1 105 ? 19.997 7.078 -4.226 1.00 90.81 105 PRO A CA 1
ATOM 768 C C . PRO A 1 105 ? 19.115 7.645 -5.346 1.00 90.81 105 PRO A C 1
ATOM 770 O O . PRO A 1 105 ? 19.277 8.819 -5.699 1.00 90.81 105 PRO A O 1
ATOM 773 N N . PRO A 1 106 ? 18.181 6.838 -5.885 1.00 89.12 106 PRO A N 1
ATOM 774 C CA . PRO A 1 106 ? 17.211 7.321 -6.859 1.00 89.12 106 PRO A CA 1
ATOM 775 C C . PRO A 1 106 ? 16.325 8.400 -6.235 1.00 89.12 106 PRO A C 1
ATOM 777 O O . PRO A 1 106 ? 16.141 8.460 -5.010 1.00 89.12 106 PRO A O 1
ATOM 780 N N . LEU A 1 107 ? 15.761 9.258 -7.080 1.00 90.38 107 LEU A N 1
ATOM 781 C CA . LEU A 1 107 ? 14.822 10.266 -6.612 1.00 90.38 107 LEU A CA 1
ATOM 782 C C . LEU A 1 107 ? 13.511 9.587 -6.206 1.00 90.38 107 LEU A C 1
ATOM 784 O O . LEU A 1 107 ? 12.991 8.730 -6.915 1.00 90.38 107 LEU A O 1
ATOM 788 N N . ARG A 1 108 ? 12.959 9.974 -5.053 1.00 90.75 108 ARG A N 1
ATOM 789 C CA . ARG A 1 108 ? 11.705 9.395 -4.560 1.00 90.75 108 ARG A CA 1
ATOM 790 C C . ARG A 1 108 ? 10.497 10.184 -5.067 1.00 90.75 108 ARG A C 1
ATOM 792 O O . ARG A 1 108 ? 10.573 11.416 -5.096 1.00 90.75 108 ARG A O 1
ATOM 799 N N . PRO A 1 109 ? 9.387 9.504 -5.406 1.00 92.06 109 PRO A N 1
ATOM 800 C CA . PRO A 1 109 ? 8.104 10.167 -5.594 1.00 92.06 109 PRO A CA 1
ATOM 801 C C . PRO A 1 109 ? 7.681 10.905 -4.321 1.00 92.06 109 PRO A C 1
ATOM 803 O O . PRO A 1 109 ? 8.110 10.580 -3.208 1.00 92.06 109 PRO A O 1
ATOM 806 N N . SER A 1 110 ? 6.841 11.921 -4.499 1.00 88.81 110 SER A N 1
ATOM 807 C CA . SER A 1 110 ? 6.235 12.646 -3.380 1.00 88.81 110 SER A CA 1
ATOM 808 C C . SER A 1 110 ? 5.259 11.777 -2.586 1.00 88.81 110 SER A C 1
ATOM 810 O O . SER A 1 110 ? 5.100 11.975 -1.381 1.00 88.81 110 SER A O 1
ATOM 812 N N . THR A 1 111 ? 4.651 10.791 -3.246 1.00 86.50 111 THR A N 1
ATOM 813 C CA . THR A 1 111 ? 3.784 9.801 -2.608 1.00 86.50 111 THR A CA 1
ATOM 814 C C . THR A 1 111 ? 4.604 8.595 -2.141 1.00 86.50 111 THR A C 1
ATOM 816 O O . THR A 1 111 ? 5.424 8.090 -2.909 1.00 86.50 111 THR A O 1
ATOM 819 N N . PRO A 1 112 ? 4.440 8.107 -0.897 1.00 87.56 112 PRO A N 1
ATOM 820 C CA . PRO A 1 112 ? 5.126 6.898 -0.453 1.00 87.56 112 PRO A CA 1
ATOM 821 C C . PRO A 1 112 ? 4.774 5.684 -1.322 1.00 87.56 112 PRO A C 1
ATOM 823 O O . PRO A 1 112 ? 3.611 5.438 -1.609 1.00 87.56 112 PRO A O 1
ATOM 826 N N . LEU A 1 113 ? 5.781 4.878 -1.673 1.00 87.44 113 LEU A N 1
ATOM 827 C CA . LEU A 1 113 ? 5.626 3.700 -2.545 1.00 87.44 113 LEU A CA 1
ATOM 828 C C . LEU A 1 113 ? 4.652 2.634 -2.007 1.00 87.44 113 LEU A C 1
ATOM 830 O O . LEU A 1 113 ? 4.169 1.808 -2.772 1.00 87.44 113 LEU A O 1
ATOM 834 N N . ALA A 1 114 ? 4.418 2.612 -0.693 1.00 86.06 114 ALA A N 1
ATOM 835 C CA . ALA A 1 114 ? 3.529 1.653 -0.037 1.00 86.06 114 ALA A CA 1
ATOM 836 C C . ALA A 1 114 ? 2.099 2.188 0.159 1.00 86.06 114 ALA A C 1
ATOM 838 O O . ALA A 1 114 ? 1.232 1.438 0.606 1.00 86.06 114 ALA A O 1
ATOM 839 N N . ASP A 1 115 ? 1.853 3.461 -0.158 1.00 84.62 115 ASP A N 1
ATOM 840 C CA . ASP A 1 115 ? 0.566 4.109 0.069 1.00 84.62 115 ASP A CA 1
ATOM 841 C C . ASP A 1 115 ? -0.300 4.094 -1.194 1.00 84.62 115 ASP A C 1
ATOM 843 O O . ASP A 1 115 ? 0.179 4.120 -2.328 1.00 84.62 115 ASP A O 1
ATOM 847 N N . VAL A 1 116 ? -1.617 4.107 -0.990 1.00 85.19 116 VAL A N 1
ATOM 848 C CA . VAL A 1 116 ? -2.580 4.303 -2.075 1.00 85.19 116 VAL A CA 1
ATOM 849 C C . VAL A 1 116 ? -2.688 5.794 -2.390 1.00 85.19 116 VAL A C 1
ATOM 851 O O . VAL A 1 116 ? -2.958 6.607 -1.507 1.00 85.19 116 VAL A O 1
ATOM 854 N N . ALA A 1 117 ? -2.543 6.144 -3.667 1.00 85.31 117 ALA A N 1
ATOM 855 C CA . ALA A 1 117 ? -2.599 7.517 -4.155 1.00 85.31 117 ALA A CA 1
ATOM 856 C C . ALA A 1 117 ? -3.805 7.742 -5.079 1.00 85.31 117 ALA A C 1
ATOM 858 O O . ALA A 1 117 ? -4.041 6.962 -6.004 1.00 85.31 117 ALA A O 1
ATOM 859 N N . LEU A 1 118 ? -4.541 8.840 -4.877 1.00 89.31 118 LEU A N 1
ATOM 860 C CA . LEU A 1 118 ? -5.571 9.302 -5.810 1.00 89.31 118 LEU A CA 1
ATOM 861 C C . LEU A 1 118 ? -5.092 10.569 -6.520 1.00 89.31 118 LEU A C 1
ATOM 863 O O . LEU A 1 118 ? -5.019 11.636 -5.917 1.00 89.31 118 LEU A O 1
ATOM 867 N N . PHE A 1 119 ? -4.821 10.460 -7.818 1.00 88.62 119 PHE A N 1
ATOM 868 C CA . PHE A 1 119 ? -4.425 11.593 -8.651 1.00 88.62 119 PHE A CA 1
ATOM 869 C C . PHE A 1 119 ? -5.626 12.121 -9.433 1.00 88.62 119 PHE A C 1
ATOM 871 O O . PHE A 1 119 ? -6.148 11.441 -10.318 1.00 88.62 119 PHE A O 1
ATOM 878 N N . THR A 1 120 ? -6.057 13.348 -9.134 1.00 90.50 120 THR A N 1
ATOM 879 C CA . THR A 1 120 ? -7.250 13.957 -9.752 1.00 90.50 120 THR A CA 1
ATOM 880 C C . THR A 1 120 ? -6.919 15.000 -10.820 1.00 90.50 120 THR A C 1
ATOM 882 O O . THR A 1 120 ? -7.818 15.634 -11.372 1.00 90.50 120 THR A O 1
ATOM 885 N N . ASN A 1 121 ? -5.631 15.181 -11.137 1.00 84.81 121 ASN A N 1
ATOM 886 C CA . ASN A 1 121 ? -5.114 16.281 -11.961 1.00 84.81 121 ASN A CA 1
ATOM 887 C C . ASN A 1 121 ? -5.462 17.675 -11.405 1.00 84.81 121 ASN A C 1
ATOM 889 O O . ASN A 1 121 ? -5.524 18.654 -12.155 1.00 84.81 121 ASN A O 1
ATOM 893 N N . SER A 1 122 ? -5.684 17.786 -10.091 1.00 88.19 122 SER A N 1
ATOM 894 C CA . SER A 1 122 ? -5.791 19.083 -9.430 1.00 88.19 122 SER A CA 1
ATOM 895 C C . SER A 1 122 ? -4.454 19.821 -9.496 1.00 88.19 122 SER A C 1
ATOM 897 O O . SER A 1 122 ? -3.389 19.212 -9.538 1.00 88.19 122 SER A O 1
ATOM 899 N N . ARG A 1 123 ? -4.486 21.158 -9.456 1.00 84.00 123 ARG A N 1
ATOM 900 C CA . ARG A 1 123 ? -3.260 21.983 -9.451 1.00 84.00 123 ARG A CA 1
ATOM 901 C C . ARG A 1 123 ? -2.361 21.718 -8.244 1.00 84.00 123 ARG A C 1
ATOM 903 O O . ARG A 1 123 ? -1.174 22.014 -8.315 1.00 84.00 123 ARG A O 1
ATOM 910 N N . ASN A 1 124 ? -2.943 21.214 -7.160 1.00 85.56 124 ASN A N 1
ATOM 911 C CA . ASN A 1 124 ? -2.234 20.907 -5.924 1.00 85.56 124 ASN A CA 1
ATOM 912 C C . ASN A 1 124 ? -1.767 19.444 -5.862 1.00 85.56 124 ASN A C 1
ATOM 914 O O . ASN A 1 124 ? -1.015 19.109 -4.952 1.00 85.56 124 ASN A O 1
ATOM 918 N N . ASP A 1 125 ? -2.198 18.593 -6.800 1.00 86.38 125 ASP A N 1
ATOM 919 C CA . ASP A 1 125 ? -1.787 17.191 -6.835 1.00 86.38 125 ASP A CA 1
ATOM 920 C C . ASP A 1 125 ? -0.426 17.069 -7.533 1.00 86.38 125 ASP A C 1
ATOM 922 O O . ASP A 1 125 ? -0.156 17.786 -8.510 1.00 86.38 125 ASP A O 1
ATOM 926 N N . PRO A 1 126 ? 0.423 16.119 -7.112 1.00 86.31 126 PRO A N 1
ATOM 927 C CA . PRO A 1 126 ? 1.547 15.701 -7.929 1.00 86.31 126 PRO A CA 1
ATOM 928 C C . PRO A 1 126 ? 1.049 15.222 -9.296 1.00 86.31 126 PRO A C 1
ATOM 930 O O . PRO A 1 126 ? -0.006 14.598 -9.432 1.00 86.31 126 PRO A O 1
ATOM 933 N N . GLN A 1 127 ? 1.815 15.508 -10.346 1.00 90.19 127 GLN A N 1
ATOM 934 C CA . GLN A 1 127 ? 1.465 15.025 -11.676 1.00 90.19 127 GLN A CA 1
ATOM 935 C C . GLN A 1 127 ? 1.759 13.528 -11.760 1.00 90.19 127 GLN A C 1
ATOM 937 O O . GLN A 1 127 ? 2.922 13.138 -11.657 1.00 90.19 127 GLN A O 1
ATOM 942 N N . LEU A 1 128 ? 0.737 12.716 -12.052 1.00 90.62 128 LEU A N 1
ATOM 943 C CA . LEU A 1 128 ? 0.859 11.258 -12.186 1.00 90.62 128 LEU A CA 1
ATOM 944 C C . LEU A 1 128 ? 2.045 10.854 -13.072 1.00 90.62 128 LEU A C 1
ATOM 946 O O . LEU A 1 128 ? 2.867 10.031 -12.691 1.00 90.62 128 LEU A O 1
ATOM 950 N N . GLY A 1 129 ? 2.181 11.478 -14.245 1.00 90.75 129 GLY A N 1
ATOM 951 C CA . GLY A 1 129 ? 3.284 11.172 -15.155 1.00 90.75 129 GLY A CA 1
ATOM 952 C C . GLY A 1 129 ? 4.668 11.468 -14.567 1.00 90.75 129 GLY A C 1
ATOM 953 O O . GLY A 1 129 ? 5.631 10.842 -14.980 1.00 90.75 129 GLY A O 1
ATOM 954 N N . SER A 1 130 ? 4.793 12.410 -13.629 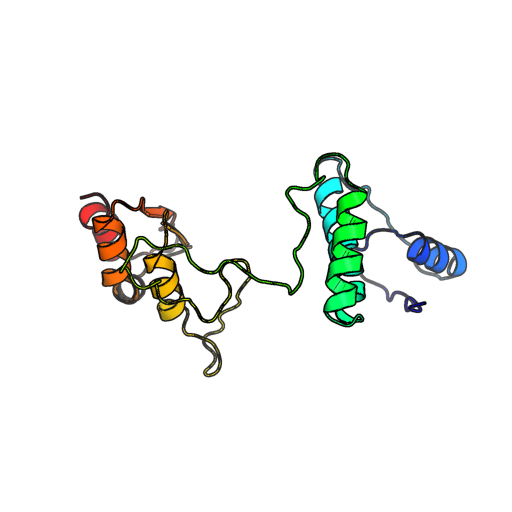1.00 91.38 130 SER A N 1
ATOM 955 C CA . SER A 1 130 ? 6.056 12.677 -12.933 1.00 91.38 130 SER A CA 1
ATOM 956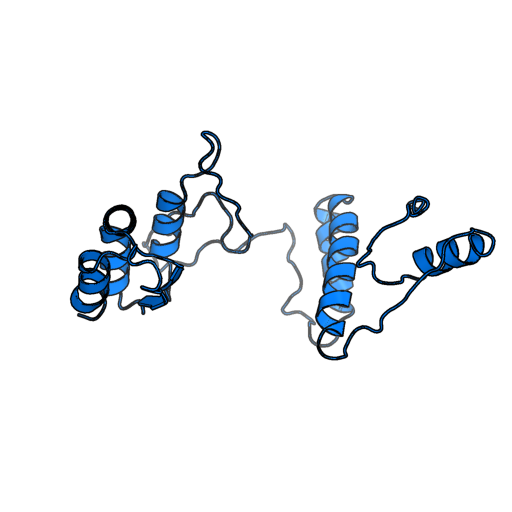 C C . SER A 1 130 ? 6.348 11.642 -11.859 1.00 91.38 130 SER A C 1
ATOM 958 O O . SER A 1 130 ? 7.466 11.139 -11.820 1.00 91.38 130 SER A O 1
ATOM 960 N N . GLU A 1 131 ? 5.351 11.297 -11.046 1.00 93.56 131 GLU A N 1
ATOM 961 C CA . GLU A 1 131 ? 5.488 10.276 -10.001 1.00 93.56 131 GLU A CA 1
ATOM 962 C C . GLU A 1 131 ? 5.848 8.920 -10.617 1.00 93.56 131 GLU A C 1
ATOM 964 O O . GLU A 1 131 ? 6.844 8.317 -10.230 1.00 93.56 131 GLU A O 1
ATOM 969 N N . LEU A 1 132 ? 5.150 8.515 -11.687 1.00 93.25 132 LEU A N 1
ATOM 970 C CA . LEU A 1 132 ? 5.448 7.274 -12.407 1.00 93.25 132 LEU A CA 1
ATOM 971 C C . LEU A 1 132 ? 6.887 7.227 -12.932 1.00 93.25 132 LEU A C 1
ATOM 973 O O . LEU A 1 132 ? 7.513 6.173 -12.902 1.00 93.25 132 LEU A O 1
ATOM 977 N N . ARG A 1 133 ? 7.446 8.347 -13.412 1.00 93.25 133 ARG A N 1
ATOM 978 C CA . ARG A 1 133 ? 8.842 8.365 -13.884 1.00 93.25 133 ARG A CA 1
ATOM 979 C C . ARG A 1 133 ? 9.845 8.146 -12.754 1.00 93.25 133 ARG A C 1
ATOM 981 O O . ARG A 1 133 ? 10.873 7.528 -13.013 1.00 93.25 133 ARG A O 1
ATOM 988 N N . LEU A 1 134 ? 9.555 8.659 -11.557 1.00 94.06 134 LEU A N 1
ATOM 989 C CA . LEU A 1 134 ? 10.383 8.463 -10.366 1.00 94.06 134 LEU A CA 1
ATOM 990 C C . LEU A 1 134 ? 10.297 7.009 -9.894 1.00 94.06 134 LEU A C 1
ATOM 992 O O . LEU A 1 134 ? 11.320 6.371 -9.677 1.00 94.06 134 LEU A O 1
ATOM 996 N N . GLU A 1 135 ? 9.092 6.440 -9.845 1.00 93.88 135 GLU A N 1
ATOM 997 C CA . GLU A 1 135 ? 8.900 5.025 -9.499 1.00 93.88 135 GLU A CA 1
ATOM 998 C C . GLU A 1 135 ? 9.603 4.081 -10.487 1.00 93.88 135 GLU A C 1
ATOM 1000 O O . GLU A 1 135 ? 10.283 3.135 -10.085 1.00 93.88 135 GLU A O 1
ATOM 1005 N N . MET A 1 136 ? 9.524 4.377 -11.790 1.00 93.19 136 MET A N 1
ATOM 1006 C CA . MET A 1 136 ? 10.199 3.608 -12.841 1.00 93.19 136 MET A CA 1
ATOM 1007 C C . MET A 1 136 ? 11.731 3.650 -12.756 1.00 93.19 136 MET A C 1
ATOM 1009 O O . MET A 1 136 ? 12.382 2.817 -13.387 1.00 93.19 136 MET A O 1
ATOM 1013 N N . GLU A 1 137 ? 12.338 4.593 -12.026 1.00 92.12 137 GLU A N 1
ATOM 1014 C CA . GLU A 1 137 ? 13.797 4.660 -11.857 1.00 92.12 137 GLU A CA 1
ATOM 1015 C C . GLU A 1 137 ? 14.318 3.466 -11.045 1.00 92.12 137 GLU A C 1
ATOM 1017 O O . GLU A 1 137 ? 15.347 2.884 -11.392 1.00 92.12 137 GLU A O 1
ATOM 1022 N N . SER A 1 138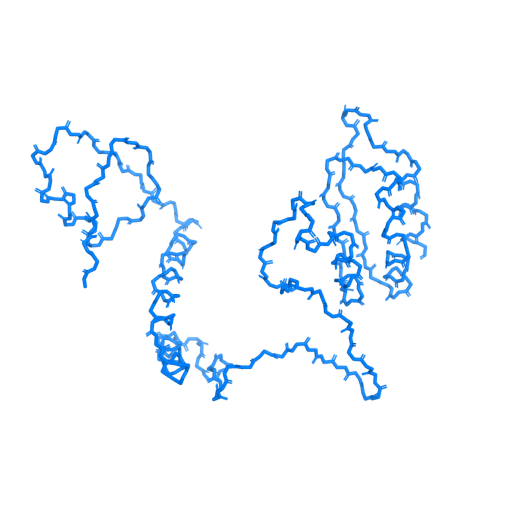 ? 13.569 3.056 -10.018 1.00 91.56 138 SER A N 1
ATOM 1023 C CA . SER A 1 138 ? 13.916 1.945 -9.125 1.00 91.56 138 SER A CA 1
ATOM 1024 C C . SER A 1 138 ? 13.115 0.666 -9.367 1.00 91.56 138 SER A C 1
ATOM 1026 O O . SER A 1 138 ? 13.363 -0.325 -8.687 1.00 91.56 138 SER A O 1
ATOM 1028 N N . ALA A 1 139 ? 12.156 0.680 -10.296 1.00 93.25 139 ALA A N 1
ATOM 1029 C CA . ALA A 1 139 ? 11.317 -0.478 -10.582 1.00 93.25 139 ALA A CA 1
ATOM 1030 C C . ALA A 1 139 ? 12.146 -1.680 -11.058 1.00 93.25 139 ALA A C 1
ATOM 1032 O O . ALA A 1 139 ? 12.991 -1.561 -11.951 1.00 93.25 139 ALA A O 1
ATOM 1033 N N . ASP A 1 140 ? 11.854 -2.835 -10.473 1.00 93.44 140 ASP A N 1
ATOM 1034 C CA . ASP A 1 140 ? 12.327 -4.163 -10.860 1.00 93.44 140 ASP A CA 1
ATOM 1035 C C . ASP A 1 140 ? 11.351 -4.866 -11.813 1.00 93.44 140 ASP A C 1
ATOM 1037 O O . ASP A 1 140 ? 11.753 -5.768 -12.548 1.00 93.44 140 ASP A O 1
ATOM 1041 N N . HIS A 1 141 ? 10.095 -4.412 -11.857 1.00 94.75 141 HIS A N 1
ATOM 1042 C CA . HIS A 1 141 ? 9.055 -4.879 -12.769 1.00 94.75 141 HIS A CA 1
ATOM 1043 C C . HIS A 1 141 ? 8.040 -3.765 -13.072 1.00 94.75 141 HIS A C 1
ATOM 1045 O O . HIS A 1 141 ? 7.723 -2.957 -12.200 1.00 94.75 141 HIS A O 1
ATOM 1051 N N . ILE A 1 142 ? 7.506 -3.708 -14.299 1.00 93.94 142 ILE A N 1
ATOM 1052 C CA . ILE A 1 142 ? 6.485 -2.718 -14.690 1.00 93.94 142 ILE A CA 1
ATOM 1053 C C . ILE A 1 142 ? 5.285 -3.420 -15.339 1.00 93.94 142 ILE A C 1
ATOM 1055 O O . ILE A 1 142 ? 5.385 -3.981 -16.430 1.00 93.94 142 ILE A O 1
ATOM 1059 N N . ASP A 1 143 ? 4.117 -3.322 -14.704 1.00 92.81 143 ASP A N 1
ATOM 1060 C CA . ASP A 1 143 ? 2.837 -3.771 -15.257 1.00 92.81 143 ASP A CA 1
ATOM 1061 C C . ASP A 1 143 ? 1.907 -2.590 -15.517 1.00 92.81 143 ASP A C 1
ATOM 1063 O O . ASP A 1 143 ? 1.462 -1.914 -14.593 1.00 92.81 143 ASP A O 1
ATOM 1067 N N . LEU A 1 144 ? 1.556 -2.370 -16.783 1.00 90.12 144 LEU A N 1
ATOM 1068 C CA . LEU A 1 144 ? 0.550 -1.388 -17.164 1.00 90.12 144 LEU A CA 1
ATOM 1069 C C . LEU A 1 144 ? -0.787 -2.081 -17.436 1.00 90.12 144 LEU A C 1
ATOM 1071 O O . LEU A 1 144 ? -0.994 -2.653 -18.510 1.00 90.12 144 LEU A O 1
ATOM 1075 N N . LEU A 1 145 ? -1.713 -1.977 -16.485 1.00 91.56 145 LEU A N 1
ATOM 1076 C CA . LEU A 1 145 ? -3.114 -2.347 -16.670 1.00 91.56 145 LEU A CA 1
ATOM 1077 C C . LEU A 1 145 ? -3.932 -1.095 -16.984 1.00 91.56 145 LEU A C 1
ATOM 1079 O O . LEU A 1 145 ? -4.135 -0.243 -16.123 1.00 91.56 145 LEU A O 1
ATOM 1083 N N . CYS A 1 146 ? -4.412 -0.971 -18.218 1.00 87.88 146 CYS A N 1
ATOM 1084 C CA . CYS A 1 146 ? -5.203 0.191 -18.614 1.00 87.88 146 CYS A CA 1
ATOM 1085 C C . CYS A 1 146 ? -6.232 -0.153 -19.690 1.00 87.88 146 CYS A C 1
ATOM 1087 O O . CYS A 1 146 ? -5.978 -0.939 -20.603 1.00 87.88 146 CYS A O 1
ATOM 1089 N N . ALA A 1 147 ? -7.409 0.469 -19.605 1.00 89.38 147 ALA A N 1
ATOM 1090 C CA . ALA A 1 147 ? -8.497 0.202 -20.541 1.00 89.38 147 ALA A CA 1
ATOM 1091 C C . ALA A 1 147 ? -8.133 0.580 -21.987 1.00 89.38 147 ALA A C 1
ATOM 1093 O O . ALA A 1 147 ? -8.507 -0.125 -22.918 1.00 89.38 147 ALA A O 1
ATOM 1094 N N . PHE A 1 148 ? -7.385 1.664 -22.180 1.00 89.25 148 PHE A N 1
ATOM 1095 C CA . PHE A 1 148 ? -6.898 2.082 -23.488 1.00 89.25 148 PHE A CA 1
ATOM 1096 C C . PHE A 1 148 ? -5.537 2.759 -23.361 1.00 89.25 148 PHE A C 1
ATOM 1098 O O . PHE A 1 148 ? -5.242 3.406 -22.356 1.00 89.25 148 PHE A O 1
ATOM 1105 N N . VAL A 1 149 ? -4.721 2.632 -24.406 1.00 88.44 149 VAL A N 1
ATOM 1106 C CA . VAL A 1 149 ? -3.401 3.267 -24.481 1.00 88.44 149 VAL A CA 1
ATOM 1107 C C . VAL A 1 149 ? -3.375 4.242 -25.645 1.00 88.44 149 VAL A C 1
ATOM 1109 O O . VAL A 1 149 ? -3.515 3.840 -26.798 1.00 88.44 149 VAL A O 1
ATOM 1112 N N . GLN A 1 150 ? -3.121 5.514 -25.354 1.00 90.12 150 GLN A N 1
ATOM 1113 C CA . GLN A 1 150 ? -2.889 6.531 -26.378 1.00 90.12 150 GLN A CA 1
ATOM 1114 C C . GLN A 1 150 ? -1.403 6.852 -26.506 1.00 90.12 150 GLN A C 1
ATOM 1116 O O . GLN A 1 150 ? -0.654 6.855 -25.525 1.00 90.12 150 GLN A O 1
ATOM 1121 N N . TRP A 1 151 ? -0.976 7.186 -27.721 1.00 89.31 151 TRP A N 1
ATOM 1122 C CA . TRP A 1 151 ? 0.402 7.559 -28.023 1.00 89.31 151 TRP A CA 1
ATOM 1123 C C . TRP A 1 151 ? 0.850 8.783 -27.221 1.00 89.31 151 TRP A C 1
ATOM 1125 O O . TRP A 1 151 ? 1.978 8.827 -26.736 1.00 89.31 151 TRP A O 1
ATOM 1135 N N . SER A 1 152 ? -0.039 9.761 -27.035 1.00 88.94 152 SER A N 1
ATOM 1136 C CA . SER A 1 152 ? 0.218 10.944 -26.206 1.00 88.94 152 SER A CA 1
ATOM 1137 C C . SER A 1 152 ? 0.594 10.580 -24.768 1.00 88.94 152 SER A C 1
ATOM 1139 O O . SER A 1 152 ? 1.528 11.171 -24.236 1.00 88.94 152 SER A O 1
ATOM 1141 N N . GLY A 1 153 ? -0.075 9.589 -24.172 1.00 85.19 153 GLY A N 1
ATOM 1142 C CA . GLY A 1 153 ? 0.228 9.097 -22.828 1.00 85.19 153 GLY A CA 1
ATOM 1143 C C . GLY A 1 153 ? 1.576 8.382 -22.763 1.00 85.19 153 GLY A C 1
ATOM 1144 O O . GLY A 1 153 ? 2.397 8.693 -21.905 1.00 85.19 153 GLY A O 1
ATOM 1145 N N . ILE A 1 154 ? 1.855 7.492 -23.722 1.00 87.06 154 ILE A N 1
ATOM 1146 C CA . ILE A 1 154 ? 3.137 6.768 -23.778 1.00 87.06 154 ILE A CA 1
ATOM 1147 C C . ILE A 1 154 ? 4.319 7.717 -23.947 1.00 87.06 154 ILE A C 1
ATOM 1149 O O . ILE A 1 154 ? 5.331 7.554 -23.271 1.00 87.06 154 ILE A O 1
ATOM 1153 N N . ARG A 1 155 ? 4.183 8.760 -24.771 1.00 88.75 155 ARG A N 1
ATOM 1154 C CA . ARG A 1 155 ? 5.243 9.762 -24.958 1.00 88.75 155 ARG A CA 1
ATOM 1155 C C . ARG A 1 155 ? 5.693 10.434 -23.660 1.00 88.75 155 ARG A C 1
ATOM 1157 O O . ARG A 1 155 ? 6.847 10.836 -23.569 1.00 88.75 155 ARG A O 1
ATOM 1164 N N . VAL A 1 156 ? 4.813 10.568 -22.666 1.00 89.81 156 VAL A N 1
ATOM 1165 C CA . VAL A 1 156 ? 5.156 11.169 -21.362 1.00 89.81 156 VAL A CA 1
ATOM 1166 C C . VAL A 1 156 ? 6.102 10.274 -20.551 1.00 89.81 156 VAL A C 1
ATOM 1168 O O . VAL A 1 156 ? 6.863 10.776 -19.720 1.00 89.81 156 VAL A O 1
ATOM 1171 N N . LEU A 1 157 ? 6.062 8.964 -20.801 1.00 91.50 157 LEU A N 1
ATOM 1172 C CA . LEU A 1 157 ? 6.799 7.936 -20.064 1.00 91.50 157 LEU A CA 1
ATOM 1173 C C . LEU A 1 157 ? 7.911 7.285 -20.903 1.00 91.50 157 LEU A C 1
ATOM 1175 O O . LEU A 1 157 ? 8.679 6.490 -20.376 1.00 91.50 157 LEU A O 1
ATOM 1179 N N . GLU A 1 158 ? 8.023 7.633 -22.189 1.00 90.06 158 GLU A N 1
ATOM 1180 C CA . GLU A 1 158 ? 8.890 6.978 -23.177 1.00 90.06 158 GLU A CA 1
ATOM 1181 C C . GLU A 1 158 ? 10.330 6.792 -22.684 1.00 90.06 158 GLU A C 1
ATOM 1183 O O . GLU A 1 158 ? 10.849 5.678 -22.683 1.00 90.06 158 GLU A O 1
ATOM 1188 N N . ASN A 1 159 ? 10.956 7.874 -22.210 1.00 91.44 159 ASN A N 1
ATOM 1189 C CA . ASN A 1 159 ? 12.344 7.848 -21.750 1.00 91.44 159 ASN A CA 1
ATOM 1190 C C . ASN A 1 159 ? 12.532 6.950 -20.522 1.00 91.44 159 ASN A C 1
ATOM 1192 O O . ASN A 1 159 ? 13.511 6.215 -20.456 1.00 91.44 159 ASN A O 1
ATOM 1196 N N . SER A 1 160 ? 11.593 6.980 -19.574 1.00 92.69 160 SER A N 1
ATOM 1197 C CA . SER A 1 160 ? 11.664 6.150 -18.367 1.00 92.69 160 SER A CA 1
ATOM 1198 C C . SER A 1 160 ? 11.432 4.675 -18.683 1.00 92.69 160 SER A C 1
ATOM 1200 O O . SER A 1 160 ? 12.150 3.826 -18.165 1.00 92.69 160 SER A O 1
ATOM 1202 N N . LEU A 1 161 ? 10.501 4.368 -19.589 1.00 91.81 161 LEU A N 1
ATOM 1203 C CA . LEU A 1 161 ? 10.260 3.005 -20.067 1.00 91.81 161 LEU A CA 1
ATOM 1204 C C . LEU A 1 161 ? 11.466 2.444 -20.821 1.00 91.81 161 LEU A C 1
ATOM 1206 O O . LEU A 1 161 ? 11.842 1.296 -20.611 1.00 91.81 161 LEU A O 1
ATOM 1210 N N . ARG A 1 162 ? 12.098 3.263 -21.669 1.00 91.12 162 ARG A N 1
ATOM 1211 C CA . ARG A 1 162 ? 13.328 2.895 -22.376 1.00 91.12 162 ARG A CA 1
ATOM 1212 C C . ARG A 1 162 ? 14.472 2.643 -21.398 1.00 91.12 162 ARG A C 1
ATOM 1214 O O . ARG A 1 162 ? 15.100 1.598 -21.475 1.00 91.12 162 ARG A O 1
ATOM 1221 N N . ALA A 1 163 ? 14.692 3.553 -20.450 1.00 92.25 163 ALA A N 1
ATOM 1222 C CA . ALA A 1 163 ? 15.724 3.392 -19.432 1.00 92.25 163 ALA A CA 1
ATOM 1223 C C . ALA A 1 163 ? 15.488 2.143 -18.567 1.00 92.25 163 ALA A C 1
ATOM 1225 O O . ALA A 1 163 ? 16.440 1.465 -18.201 1.00 92.25 163 ALA A O 1
ATOM 1226 N N . ALA A 1 164 ? 14.233 1.813 -18.244 1.00 92.75 164 ALA A N 1
ATOM 1227 C CA . ALA A 1 164 ? 13.897 0.577 -17.542 1.00 92.75 164 ALA A CA 1
ATOM 1228 C C . ALA A 1 164 ? 14.207 -0.666 -18.395 1.00 92.75 164 ALA A C 1
ATOM 1230 O O . ALA A 1 164 ? 14.861 -1.589 -17.909 1.00 92.75 164 ALA A O 1
ATOM 1231 N N . ALA A 1 165 ? 13.825 -0.663 -19.675 1.00 91.25 165 ALA A N 1
ATOM 1232 C CA . ALA A 1 165 ? 14.134 -1.752 -20.603 1.00 91.25 165 ALA A CA 1
ATOM 1233 C C . ALA A 1 165 ? 15.652 -1.954 -20.785 1.00 91.25 165 ALA A C 1
ATOM 1235 O O . ALA A 1 165 ? 16.126 -3.084 -20.736 1.00 91.25 165 ALA A O 1
ATOM 1236 N N . GLU A 1 166 ? 16.434 -0.875 -20.893 1.00 92.19 166 GLU A N 1
ATOM 1237 C CA . GLU A 1 166 ? 17.905 -0.922 -20.975 1.00 92.19 166 GLU A CA 1
ATOM 1238 C C . GLU A 1 166 ? 18.555 -1.527 -19.718 1.00 92.19 166 GLU A C 1
ATOM 1240 O O . GLU A 1 166 ? 19.616 -2.144 -19.805 1.00 92.19 166 GLU A O 1
ATOM 1245 N N . ARG A 1 167 ? 17.907 -1.403 -18.550 1.00 92.56 167 ARG A N 1
ATOM 1246 C CA . ARG A 1 167 ? 18.310 -2.091 -17.309 1.00 92.56 167 ARG A CA 1
ATOM 1247 C C . ARG A 1 167 ? 17.851 -3.555 -17.244 1.00 92.56 167 ARG A C 1
ATOM 1249 O O . ARG A 1 167 ? 18.174 -4.237 -16.276 1.00 92.56 167 ARG A O 1
ATOM 1256 N N . GLY A 1 168 ? 17.104 -4.039 -18.235 1.00 92.75 168 GLY A N 1
ATOM 1257 C CA . GLY A 1 168 ? 16.544 -5.392 -18.268 1.00 92.75 168 GLY A CA 1
ATOM 1258 C C . GLY A 1 168 ? 15.281 -5.578 -17.421 1.00 92.75 168 GLY A C 1
ATOM 1259 O O . GLY A 1 168 ? 14.922 -6.715 -17.119 1.00 92.75 168 GLY A O 1
ATOM 1260 N N . VAL A 1 169 ? 14.610 -4.490 -17.025 1.00 94.44 169 VAL A N 1
ATOM 1261 C CA . VAL A 1 169 ? 13.355 -4.547 -16.258 1.00 94.44 169 VAL A CA 1
ATOM 1262 C C . VAL A 1 169 ? 12.251 -5.147 -17.135 1.00 94.44 169 VAL A C 1
ATOM 1264 O O . VAL A 1 169 ? 11.993 -4.615 -18.218 1.00 94.44 169 VAL A O 1
ATOM 1267 N N . PRO A 1 170 ? 11.559 -6.219 -16.709 1.00 92.44 170 PRO A N 1
ATOM 1268 C CA . PRO A 1 170 ? 10.439 -6.753 -17.464 1.00 92.44 170 PRO A CA 1
ATOM 1269 C C . PRO A 1 170 ? 9.275 -5.763 -17.461 1.00 92.44 170 PRO A C 1
ATOM 1271 O O . PRO A 1 170 ? 8.845 -5.285 -16.410 1.00 92.44 170 PRO A O 1
ATOM 1274 N N . ILE A 1 171 ? 8.734 -5.482 -18.647 1.00 91.38 171 ILE A N 1
ATOM 1275 C CA . ILE A 1 171 ? 7.581 -4.596 -18.792 1.00 91.38 171 ILE A CA 1
ATOM 1276 C C . ILE A 1 171 ? 6.460 -5.302 -19.550 1.00 91.38 171 ILE A C 1
ATOM 1278 O O . ILE A 1 171 ? 6.669 -5.860 -20.633 1.00 91.38 171 ILE A O 1
ATOM 1282 N N . ARG A 1 172 ? 5.250 -5.276 -18.987 1.00 91.12 172 ARG A N 1
ATOM 1283 C CA . ARG A 1 172 ? 4.049 -5.872 -19.581 1.00 91.12 172 ARG A CA 1
ATOM 1284 C C . ARG A 1 172 ? 2.935 -4.841 -19.671 1.00 91.12 172 ARG A C 1
ATOM 1286 O O . ARG A 1 172 ? 2.779 -3.986 -18.807 1.00 91.12 172 ARG A O 1
ATOM 1293 N N . VAL A 1 173 ? 2.124 -4.966 -20.716 1.00 88.88 173 VAL A N 1
ATOM 1294 C CA . VAL A 1 173 ? 0.931 -4.142 -20.909 1.00 88.88 173 VAL A CA 1
ATOM 1295 C C . VAL A 1 173 ? -0.259 -5.051 -21.123 1.00 88.88 173 VAL A C 1
ATOM 1297 O O . VAL A 1 173 ? -0.253 -5.877 -22.038 1.00 88.88 173 VAL A O 1
ATOM 1300 N N . LEU A 1 174 ? -1.289 -4.868 -20.303 1.00 90.62 174 LEU A N 1
ATOM 1301 C CA . LEU A 1 174 ? -2.604 -5.448 -20.516 1.00 90.62 174 LEU A CA 1
ATOM 1302 C C . LEU A 1 174 ? -3.578 -4.319 -20.847 1.00 90.62 174 LEU A C 1
ATOM 1304 O O . LEU A 1 174 ? -3.837 -3.431 -20.034 1.00 90.62 174 LEU A O 1
ATOM 1308 N N . THR A 1 175 ? -4.102 -4.353 -22.068 1.00 91.12 175 THR A N 1
ATOM 1309 C CA . THR A 1 175 ? -5.060 -3.363 -22.556 1.00 91.12 175 THR A CA 1
ATOM 1310 C C . THR A 1 175 ? -6.100 -4.003 -23.463 1.00 91.12 175 THR A C 1
ATOM 1312 O O . THR A 1 175 ? -5.974 -5.168 -23.842 1.00 91.12 175 THR A O 1
ATOM 1315 N N . THR A 1 176 ? -7.142 -3.252 -23.807 1.00 88.06 176 THR A N 1
ATOM 1316 C CA . THR A 1 176 ? -8.196 -3.696 -24.718 1.00 88.06 176 THR A CA 1
ATOM 1317 C C . THR A 1 176 ? -8.309 -2.763 -25.920 1.00 88.06 176 THR A C 1
ATOM 1319 O O . THR A 1 176 ? -7.900 -1.602 -25.900 1.00 88.06 176 THR A O 1
ATOM 1322 N N . THR A 1 177 ? -8.854 -3.286 -27.013 1.00 86.62 177 THR A N 1
ATOM 1323 C CA . THR A 1 177 ? -9.194 -2.530 -28.225 1.00 86.62 177 THR A CA 1
ATOM 1324 C C . THR A 1 177 ? -10.705 -2.401 -28.407 1.00 86.62 177 THR A C 1
ATOM 1326 O O . THR A 1 177 ? -11.146 -1.944 -29.457 1.00 86.62 177 THR A O 1
ATOM 1329 N N . TYR A 1 178 ? -11.506 -2.766 -27.393 1.00 84.00 178 TYR A N 1
ATOM 1330 C CA . TYR A 1 178 ? -12.962 -2.919 -27.515 1.00 84.00 178 TYR A CA 1
ATOM 1331 C C . TYR A 1 178 ? -13.680 -1.685 -28.089 1.00 84.00 178 TYR A C 1
ATOM 1333 O O . TYR A 1 178 ? -14.566 -1.835 -28.924 1.00 84.00 178 TYR A O 1
ATOM 1341 N N . ILE A 1 179 ? -13.268 -0.472 -27.702 1.00 85.94 179 ILE A N 1
ATOM 1342 C CA . ILE A 1 179 ? -13.845 0.785 -28.219 1.00 85.94 179 ILE A CA 1
ATOM 1343 C C . ILE A 1 179 ? -12.992 1.464 -29.305 1.00 85.94 179 ILE A C 1
ATOM 1345 O O . ILE A 1 179 ? -13.278 2.590 -29.694 1.00 85.94 179 ILE A O 1
ATOM 1349 N N . GLY A 1 180 ? -11.907 0.829 -29.762 1.00 83.56 180 GLY A N 1
ATOM 1350 C CA . GLY A 1 180 ? -11.006 1.387 -30.778 1.00 83.56 180 GLY A CA 1
ATOM 1351 C C . GLY A 1 180 ? -10.170 2.598 -30.335 1.00 83.56 180 GLY A C 1
ATOM 1352 O O . GLY A 1 180 ? -9.536 3.227 -31.174 1.00 83.56 180 GLY A O 1
ATOM 1353 N N . ALA A 1 181 ? -10.143 2.926 -29.039 1.00 86.56 181 ALA A N 1
ATOM 1354 C CA . ALA A 1 181 ? -9.409 4.077 -28.497 1.00 86.56 181 ALA A CA 1
ATOM 1355 C C . ALA A 1 181 ? -7.903 3.824 -28.277 1.00 86.56 181 ALA A C 1
ATOM 1357 O O . ALA A 1 181 ? -7.165 4.751 -27.946 1.00 86.56 181 ALA A O 1
ATOM 1358 N N . THR A 1 182 ? -7.452 2.577 -28.432 1.00 86.88 182 THR A N 1
ATOM 1359 C CA . THR A 1 182 ? -6.042 2.205 -28.289 1.00 86.88 182 THR A CA 1
ATOM 1360 C C . THR A 1 182 ? -5.289 2.471 -29.589 1.00 86.88 182 THR A C 1
ATOM 1362 O O . THR A 1 182 ? -5.606 1.901 -30.634 1.00 86.88 182 THR A O 1
ATOM 1365 N N . ASP A 1 183 ? -4.254 3.303 -29.514 1.00 88.56 183 ASP A N 1
ATOM 1366 C CA . ASP A 1 183 ? -3.421 3.652 -30.658 1.00 88.56 183 ASP A CA 1
ATOM 1367 C C . ASP A 1 183 ? -2.511 2.483 -31.043 1.00 88.56 183 ASP A C 1
ATOM 1369 O O . ASP A 1 183 ? -1.650 2.060 -30.267 1.00 88.56 183 ASP A O 1
ATOM 1373 N N . ARG A 1 184 ? -2.601 2.025 -32.298 1.00 86.19 184 ARG A N 1
ATOM 1374 C CA . ARG A 1 184 ? -1.680 1.009 -32.836 1.00 86.19 184 ARG A CA 1
ATOM 1375 C C . ARG A 1 184 ? -0.216 1.406 -32.644 1.00 86.19 184 ARG A C 1
ATOM 1377 O O . ARG A 1 184 ? 0.587 0.582 -32.233 1.00 86.19 184 ARG A O 1
ATOM 1384 N N . ARG A 1 185 ? 0.116 2.679 -32.879 1.00 86.81 185 ARG A N 1
ATOM 1385 C CA . ARG A 1 185 ? 1.478 3.203 -32.694 1.00 86.81 185 ARG A CA 1
ATOM 1386 C C . ARG A 1 185 ? 1.981 3.021 -31.259 1.00 86.81 185 ARG A C 1
ATOM 1388 O O . ARG A 1 185 ? 3.163 2.761 -31.061 1.00 86.81 185 ARG A O 1
ATOM 1395 N N . ALA A 1 186 ? 1.101 3.167 -30.271 1.00 85.94 186 ALA A N 1
ATOM 1396 C CA . ALA A 1 186 ? 1.459 2.946 -28.879 1.00 85.94 186 ALA A CA 1
ATOM 1397 C C . ALA A 1 186 ? 1.749 1.465 -28.608 1.00 85.94 186 ALA A C 1
ATOM 1399 O O . ALA A 1 186 ? 2.737 1.159 -27.951 1.00 85.94 186 ALA A O 1
ATOM 1400 N N . LEU A 1 187 ? 0.953 0.551 -29.170 1.00 84.31 187 LEU A N 1
ATOM 1401 C CA . LEU A 1 187 ? 1.214 -0.891 -29.082 1.00 84.31 187 LEU A CA 1
ATOM 1402 C C . LEU A 1 187 ? 2.507 -1.298 -29.798 1.00 84.31 187 LEU A C 1
ATOM 1404 O O . LEU A 1 187 ? 3.289 -2.070 -29.251 1.00 84.31 187 LEU A O 1
ATOM 1408 N N . ASP A 1 188 ? 2.762 -0.749 -30.987 1.00 84.25 188 ASP A N 1
ATOM 1409 C CA . ASP A 1 188 ? 3.988 -1.015 -31.742 1.00 84.25 188 ASP A CA 1
ATOM 1410 C C . ASP A 1 188 ? 5.225 -0.595 -30.926 1.00 84.25 188 ASP A C 1
ATOM 1412 O O . ASP A 1 188 ? 6.198 -1.343 -30.847 1.00 84.25 188 ASP A O 1
ATOM 1416 N N . TYR A 1 189 ? 5.177 0.550 -30.235 1.00 82.44 189 TYR A N 1
ATOM 1417 C CA . TYR A 1 189 ? 6.255 0.962 -29.329 1.00 82.44 189 TYR A CA 1
ATOM 1418 C C . TYR A 1 189 ? 6.544 -0.087 -28.247 1.00 82.44 189 TYR A C 1
ATOM 1420 O O . TYR A 1 189 ? 7.701 -0.447 -28.040 1.00 82.44 189 TYR A O 1
ATOM 1428 N N . TRP A 1 190 ? 5.507 -0.635 -27.611 1.00 77.50 190 TRP A N 1
ATOM 1429 C CA . TRP A 1 190 ? 5.665 -1.691 -26.609 1.00 77.50 190 TRP A CA 1
ATOM 1430 C C . TRP A 1 190 ? 6.264 -2.981 -27.176 1.00 77.50 190 TRP A C 1
ATOM 1432 O O . TRP A 1 190 ? 7.055 -3.641 -26.507 1.00 77.50 190 TRP A O 1
ATOM 1442 N N . LEU A 1 191 ? 5.917 -3.341 -28.412 1.00 68.81 191 LEU A N 1
ATOM 1443 C CA . LEU A 1 191 ? 6.425 -4.553 -29.054 1.00 68.81 191 LEU A CA 1
ATOM 1444 C C . LEU A 1 191 ? 7.893 -4.435 -29.469 1.00 68.81 191 LEU A C 1
ATOM 1446 O O . LEU A 1 191 ? 8.617 -5.424 -29.383 1.00 68.81 191 LEU A O 1
ATOM 1450 N N . PHE A 1 192 ? 8.325 -3.254 -29.918 1.00 66.88 192 PHE A N 1
ATOM 1451 C CA . PHE A 1 192 ? 9.643 -3.080 -30.534 1.00 66.88 192 PHE A CA 1
ATOM 1452 C C . PHE A 1 192 ? 10.688 -2.436 -29.623 1.00 66.88 192 PHE A C 1
ATOM 1454 O O . PHE A 1 192 ? 11.858 -2.783 -29.725 1.00 66.88 192 PHE A O 1
ATOM 1461 N N . ALA A 1 193 ? 10.300 -1.502 -28.753 1.00 62.53 193 ALA A N 1
ATOM 1462 C CA . ALA A 1 193 ? 11.255 -0.734 -27.950 1.00 62.53 193 ALA A CA 1
ATOM 1463 C C . ALA A 1 193 ? 11.526 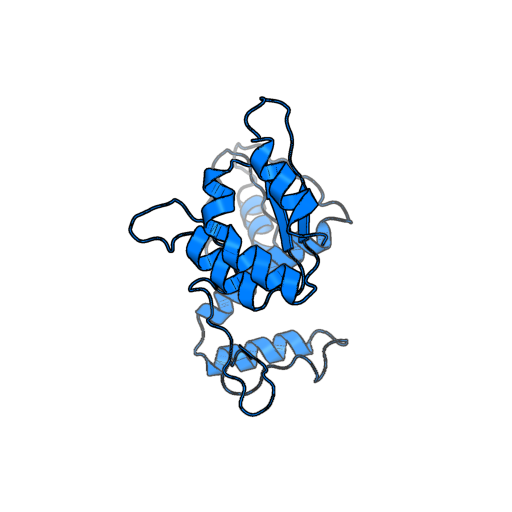-1.339 -26.564 1.00 62.53 193 ALA A C 1
ATOM 1465 O O . ALA A 1 193 ? 12.479 -0.936 -25.910 1.00 62.53 193 ALA A O 1
ATOM 1466 N N . VAL A 1 194 ? 10.676 -2.263 -26.110 1.00 61.53 194 VAL A N 1
ATOM 1467 C CA . VAL A 1 194 ? 10.663 -2.748 -24.718 1.00 61.53 194 VAL A CA 1
ATOM 1468 C C . VAL A 1 194 ? 10.945 -4.257 -24.607 1.00 61.53 194 VAL A C 1
ATOM 1470 O O . VAL A 1 194 ? 11.213 -4.765 -23.525 1.00 61.53 194 VAL A O 1
ATOM 1473 N N . ARG A 1 195 ? 10.932 -4.985 -25.732 1.00 57.53 195 ARG A N 1
ATOM 1474 C CA . ARG A 1 195 ? 11.341 -6.402 -25.825 1.00 57.53 195 ARG A CA 1
ATOM 1475 C C . ARG A 1 195 ? 12.694 -6.622 -26.516 1.00 57.53 195 ARG A C 1
ATOM 1477 O O . ARG A 1 195 ? 13.091 -7.777 -26.658 1.00 57.53 195 ARG A O 1
ATOM 1484 N N . GLY A 1 196 ? 13.310 -5.552 -27.020 1.00 48.94 196 GLY A N 1
ATOM 1485 C CA . GLY A 1 196 ? 14.582 -5.581 -27.747 1.00 48.94 196 GLY A CA 1
ATOM 1486 C C . GLY A 1 196 ? 15.781 -5.581 -26.820 1.00 48.94 196 GLY A C 1
ATOM 1487 O O . GLY A 1 196 ? 15.684 -4.917 -25.767 1.00 48.94 196 GLY A O 1
#

pLDDT: mean 86.93, std 10.63, range [39.0, 97.12]

Foldseek 3Di:
DDDDDDDDDDDDDDDDDPNNVVVVVVCVVPPDDDDDDDDDPVCVVVNVVVVVCVVLVVVLVVDDPQVSLVVVQVVQVVPVVRPPPPRADPDHDDPPDDDDPPDDGQDAAPDDPPDDDDDPVDPPGDDPLVNVLSCLVPDLEEEAEDAADDPVSCVSCVVSLLVSLVVVRYYYYDYDCVVPRHDPVRVVCCVPRRVD

Secondary structure (DSSP, 8-state):
--PPPPPPSS-------HHHHHHHHHTTTSS------PPPTTTHHHHHHHHHHHHHHHHHHTS-HHHHHHHHHHHHTTSGGGTTTSPPPSS---------TTPPPPPPPSS-TTS-------TTSPPHHHHHHHHHHH-S-EEEE-S---HHHHHHHHHHHHHHHHTT--EEEE---TTS-S-HHHHHHHHHHS--

Sequence (196 aa):
MSETPALDPGLYELLVTTGLAATLGDQAHDAHDRTFADVDAADAPHVLTQHLSTVISRTLSSLPVEEQIDTANRLLQTIPEVVGAETVTSGPQLLTSVTAPMTPPPLRPSTPLADVALFTNSRNDPQLGSELRLEMESADHIDLLCAFVQWSGIRVLENSLRAAAERGVPIRVLTTTYIGATDRRALDYWLFAVRG